Protein AF-0000000073394565 (afdb_homodimer)

InterPro domains:
  IPR032710 NTF2-like domain superfamily [SSF54427] (8-122)
  IPR037401 SnoaL-like domain [PF12680] (10-109)

Organism: Mycobacterium tuberculosis (strain ATCC 25177 / H37Ra) (NCBI:txid419947)

Radius of gyration: 20.06 Å; Cα contacts (8 Å, |Δi|>4): 507; chains: 2; bounding box: 52×45×42 Å

Sequence (282 aa):
MQMSASNAFVEGFADFWKAPSPDRLTDHLHPDVVLVRPLSPPRHGLGAAQREFTRILGLLPDLHGEVDRWSQAGDVVFIEFRLIARLGSEVVEWPVVDRFLLRGDKAVERVSYFDSLPLLIKVVKHPSAWRGWLTTMRSRAMQMSASNAFVEGFADFWKAPSPDRLTDHLHPDVVLVRPLSPPRHGLGAAQREFTRILGLLPDLHGEVDRWSQAGDVVFIEFRLIARLGSEVVEWPVVDRFLLRGDKAVERVSYFDSLPLLIKVVKHPSAWRGWLTTMRSRA

Foldseek 3Di:
DCCPPVQPQVVLVQVCQQQPALVSLPVAADQQAWEAEPPDPIDGGSVRSSLVVVLVCLLFVNKGKHWDDKDDDVQKIKTKIKIWTDQVPDIDIWIKIWIFGDDPRHGNYIYMDTDCVVVVVSCVVRCVSVVSNVVSVVVVD/DCCPPPQPQVVLVQVCQQQPALVSLPVAADQQAWEAEPPDPIDGGSVRSSLVVVLVCLLFVNKGKHWDDKDDDVQKIKTKIKIWGDQVPDIDIWIKIWIFGDDPRHGRYIYMDTDCVVVVVSCVVRCVSVVSNVVSVVVVD

Solvent-accessible surface area (backbone atoms only — not comparable to full-atom values): 14992 Å² total; per-residue (Å²): 121,88,72,51,89,61,55,66,52,57,56,51,49,44,55,40,26,65,68,59,52,49,79,60,46,63,75,45,40,29,68,72,16,37,40,38,41,75,100,49,76,73,38,66,24,45,68,47,49,29,54,50,45,46,53,50,36,64,60,29,75,69,42,28,40,48,73,74,50,65,28,56,43,90,53,36,36,42,39,35,28,35,41,37,30,59,57,90,94,39,78,48,74,50,64,37,36,39,41,33,36,44,58,87,78,20,24,45,29,38,40,45,31,32,56,51,47,68,57,52,55,53,48,69,72,36,56,76,54,44,53,47,46,50,57,56,58,50,72,78,105,122,84,76,43,89,65,54,66,54,58,57,50,49,47,57,42,26,65,67,59,51,50,79,60,47,65,75,45,40,30,68,72,16,36,40,39,41,73,100,49,76,74,38,66,23,46,68,48,48,30,53,50,45,46,53,50,36,63,61,28,75,68,42,29,40,48,72,73,49,63,28,54,43,89,52,34,36,43,40,35,30,35,40,37,31,59,56,89,93,39,78,46,72,50,65,37,36,40,40,32,37,43,58,87,77,21,24,44,29,38,41,46,30,31,55,51,45,68,57,52,55,54,48,68,72,35,55,76,54,45,54,47,45,50,56,57,59,51,72,78,106

pLDDT: mean 87.77, std 18.0, range [26.56, 98.81]

Structure (mmCIF, N/CA/C/O backbone):
data_AF-0000000073394565-model_v1
#
loop_
_entity.id
_entity.type
_entity.pdbx_description
1 polymer 'SnoaL-like domain-containing protein'
#
loop_
_atom_site.group_PDB
_atom_site.id
_atom_site.type_symbol
_atom_site.label_atom_id
_atom_site.label_alt_id
_atom_site.label_comp_id
_atom_site.label_asym_id
_atom_site.label_entity_id
_atom_site.label_seq_id
_atom_site.pdbx_PDB_ins_code
_atom_site.Cartn_x
_atom_site.Cartn_y
_atom_site.Cartn_z
_atom_site.occupancy
_atom_site.B_iso_or_equiv
_atom_site.auth_seq_id
_atom_site.auth_comp_id
_atom_site.auth_asym_id
_atom_site.auth_atom_id
_atom_site.pdbx_PDB_model_num
ATOM 1 N N . MET A 1 1 ? -26.906 -9.945 10.594 1 27.56 1 MET A N 1
ATOM 2 C CA . MET A 1 1 ? -25.781 -9.016 10.664 1 27.56 1 MET A CA 1
ATOM 3 C C . MET A 1 1 ? -25.031 -8.969 9.352 1 27.56 1 MET A C 1
ATOM 5 O O . MET A 1 1 ? -24.75 -10.008 8.75 1 27.56 1 MET A O 1
ATOM 9 N N . GLN A 1 2 ? -25.281 -8.25 8.242 1 32.47 2 GLN A N 1
ATOM 10 C CA . GLN A 1 2 ? -25.031 -8.555 6.84 1 32.47 2 GLN A CA 1
ATOM 11 C C . GLN A 1 2 ? -23.641 -9.156 6.652 1 32.47 2 GLN A C 1
ATOM 13 O O . GLN A 1 2 ? -22.625 -8.453 6.781 1 32.47 2 GLN A O 1
ATOM 18 N N . MET A 1 3 ? -23.219 -10.117 7.418 1 38.59 3 MET A N 1
ATOM 19 C CA . MET A 1 3 ? -22.266 -11.172 7.086 1 38.59 3 MET A CA 1
ATOM 20 C C . MET A 1 3 ? -22.141 -11.344 5.574 1 38.59 3 MET A C 1
ATOM 22 O O . MET A 1 3 ? -21.781 -12.414 5.094 1 38.59 3 MET A O 1
ATOM 26 N N . SER A 1 4 ? -23.062 -10.648 4.906 1 43.03 4 SER A N 1
ATOM 27 C CA . SER A 1 4 ? -23.875 -10.94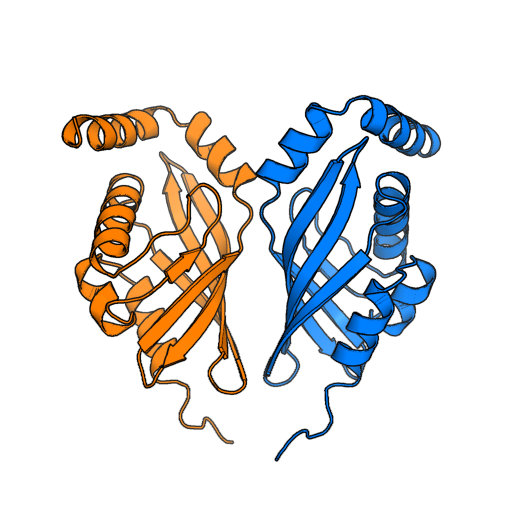5 3.725 1 43.03 4 SER A CA 1
ATOM 28 C C . SER A 1 4 ? -23.109 -11.836 2.75 1 43.03 4 SER A C 1
ATOM 30 O O . SER A 1 4 ? -21.922 -12.094 2.936 1 43.03 4 SER A O 1
ATOM 32 N N . ALA A 1 5 ? -23.344 -11.945 1.457 1 43.28 5 ALA A N 1
ATOM 33 C CA . ALA A 1 5 ? -22.609 -12.57 0.361 1 43.28 5 ALA A CA 1
ATOM 34 C C . ALA A 1 5 ? -21.109 -12.398 0.542 1 43.28 5 ALA A C 1
ATOM 36 O O . ALA A 1 5 ? -20.562 -11.305 0.359 1 43.28 5 ALA A O 1
ATOM 37 N N . SER A 1 6 ? -20.359 -12.453 1.733 1 51 6 SER A N 1
ATOM 38 C CA . SER A 1 6 ? -18.922 -12.617 1.961 1 51 6 SER A CA 1
ATOM 39 C C . SER A 1 6 ? -18.188 -12.914 0.659 1 51 6 SER A C 1
ATOM 41 O O . SER A 1 6 ? -18.625 -13.766 -0.124 1 51 6 SER A O 1
ATOM 43 N N . ASN A 1 7 ? -17.641 -11.867 0.147 1 75.19 7 ASN A N 1
ATOM 44 C CA . ASN A 1 7 ? -17.281 -11.828 -1.268 1 75.19 7 ASN A CA 1
ATOM 45 C C . ASN A 1 7 ? -16.422 -13.023 -1.66 1 75.19 7 ASN A C 1
ATOM 47 O O . ASN A 1 7 ? -15.375 -13.266 -1.051 1 75.19 7 ASN A O 1
ATOM 51 N N . ALA A 1 8 ? -17.125 -14.188 -1.993 1 91.25 8 ALA A N 1
ATOM 52 C CA . ALA A 1 8 ? -16.516 -15.375 -2.588 1 91.25 8 ALA A CA 1
ATOM 53 C C . ALA A 1 8 ? -15.109 -15.07 -3.113 1 91.25 8 ALA A C 1
ATOM 55 O O . ALA A 1 8 ? -14.211 -15.906 -3.023 1 91.25 8 ALA A O 1
ATOM 56 N N . PHE A 1 9 ? -14.898 -13.852 -3.5 1 95.88 9 PHE A N 1
ATOM 57 C CA . PHE A 1 9 ? -13.594 -13.484 -4.027 1 95.88 9 PHE A CA 1
ATOM 58 C C . PHE A 1 9 ? -12.555 -13.422 -2.912 1 95.88 9 PHE A C 1
ATOM 60 O O . PHE A 1 9 ? -11.469 -13.977 -3.035 1 95.88 9 PHE A O 1
ATOM 67 N N . VAL A 1 10 ? -12.891 -12.781 -1.81 1 96.38 10 VAL A N 1
ATOM 68 C CA . VAL A 1 10 ? -11.945 -12.602 -0.71 1 96.38 10 VAL A CA 1
ATOM 69 C C . VAL A 1 10 ? -11.656 -13.953 -0.056 1 96.38 10 VAL A C 1
ATOM 71 O O . VAL A 1 10 ? -10.523 -14.234 0.328 1 96.38 10 VAL A O 1
ATOM 74 N N . GLU A 1 11 ? -12.688 -14.727 0.072 1 95.56 11 GLU A N 1
ATOM 75 C CA . GLU A 1 11 ? -12.484 -16.062 0.61 1 95.56 11 GLU A CA 1
ATOM 76 C C . GLU A 1 11 ? -11.555 -16.891 -0.28 1 95.56 11 GLU A C 1
ATOM 78 O O . GLU A 1 11 ? -10.68 -17.609 0.216 1 95.56 11 GLU A O 1
ATOM 83 N N . GLY A 1 12 ? -11.766 -16.828 -1.569 1 96.69 12 GLY A N 1
ATOM 84 C CA . GLY A 1 12 ? -10.875 -17.484 -2.508 1 96.69 12 GLY A CA 1
ATOM 85 C C . GLY A 1 12 ? -9.453 -16.953 -2.439 1 96.69 12 GLY A C 1
ATOM 86 O O . GLY A 1 12 ? -8.492 -17.734 -2.502 1 96.69 12 GLY A O 1
ATOM 87 N N . PHE A 1 13 ? -9.344 -15.68 -2.316 1 97.94 13 PHE A N 1
ATOM 88 C CA . PHE A 1 13 ? -8.047 -15.023 -2.164 1 97.94 13 PHE A CA 1
ATOM 89 C C . PHE A 1 13 ? -7.332 -15.531 -0.915 1 97.94 13 PHE A C 1
ATOM 91 O O . PHE A 1 13 ? -6.148 -15.875 -0.967 1 97.94 13 PHE A O 1
ATOM 98 N N . ALA A 1 14 ? -8.039 -15.516 0.188 1 97.88 14 ALA A N 1
ATOM 99 C CA . ALA A 1 14 ? -7.465 -16 1.442 1 97.88 14 ALA A CA 1
ATOM 100 C C . ALA A 1 14 ? -7 -17.453 1.314 1 97.88 14 ALA A C 1
ATOM 102 O O . ALA A 1 14 ? -5.918 -17.797 1.784 1 97.88 14 ALA A O 1
ATOM 103 N N . ASP A 1 15 ? -7.816 -18.234 0.71 1 97.75 15 ASP A N 1
ATOM 104 C CA . ASP A 1 15 ? -7.469 -19.625 0.506 1 97.75 15 ASP A CA 1
ATOM 105 C C . ASP A 1 15 ? -6.238 -19.766 -0.386 1 97.75 15 ASP A C 1
ATOM 107 O O . ASP A 1 15 ? -5.348 -20.578 -0.106 1 97.75 15 ASP A O 1
ATOM 111 N N . PHE A 1 16 ? -6.168 -19.016 -1.443 1 98.19 16 PHE A N 1
ATOM 112 C CA . PHE A 1 16 ? -5.031 -19.016 -2.354 1 98.19 16 PHE A CA 1
ATOM 113 C C . PHE A 1 16 ? -3.732 -18.75 -1.596 1 98.19 16 PHE A C 1
ATOM 115 O O . PHE A 1 16 ? -2.729 -19.438 -1.824 1 98.19 16 PHE A O 1
ATOM 122 N N . TRP A 1 17 ? -3.756 -17.812 -0.673 1 98.44 17 TRP A N 1
ATOM 123 C CA . TRP A 1 17 ? -2.521 -17.359 -0.044 1 98.44 17 TRP A CA 1
ATOM 124 C C . TRP A 1 17 ? -2.094 -18.312 1.067 1 98.44 17 TRP A C 1
ATOM 126 O O . TRP A 1 17 ? -0.997 -18.188 1.616 1 98.44 17 TRP A O 1
ATOM 136 N N . LYS A 1 18 ? -2.879 -19.312 1.455 1 98 18 LYS A N 1
ATOM 137 C CA . LYS A 1 18 ? -2.461 -20.344 2.4 1 98 18 LYS A CA 1
ATOM 138 C C . LYS A 1 18 ? -1.372 -21.219 1.8 1 98 18 LYS A C 1
ATOM 140 O O . LYS A 1 18 ? -0.451 -21.641 2.502 1 98 18 LYS A O 1
ATOM 145 N N . ALA A 1 19 ? -1.493 -21.547 0.585 1 96.69 19 ALA A N 1
ATOM 146 C CA . ALA A 1 19 ? -0.532 -22.312 -0.2 1 96.69 19 ALA A CA 1
ATOM 147 C C . ALA A 1 19 ? -0.552 -21.891 -1.665 1 96.69 19 ALA A C 1
ATOM 149 O O . ALA A 1 19 ? -1.041 -22.625 -2.525 1 96.69 19 ALA A O 1
ATOM 150 N N . PRO A 1 20 ? 0.103 -20.766 -1.965 1 97.88 20 PRO A N 1
ATOM 151 C CA . PRO A 1 20 ? -0.05 -20.188 -3.297 1 97.88 20 PRO A CA 1
ATOM 152 C C . PRO A 1 20 ? 0.655 -20.984 -4.383 1 97.88 20 PRO A C 1
ATOM 154 O O . PRO A 1 20 ? 1.726 -21.547 -4.145 1 97.88 20 PRO A O 1
ATOM 157 N N . SER A 1 21 ? 0.103 -21.031 -5.547 1 96.94 21 SER A N 1
ATOM 158 C CA . SER A 1 21 ? 0.653 -21.688 -6.73 1 96.94 21 SER A CA 1
ATOM 159 C C . SER A 1 21 ? 0.253 -20.953 -8.008 1 96.94 21 SER A C 1
ATOM 161 O O . SER A 1 21 ? -0.871 -20.453 -8.117 1 96.94 21 SER A O 1
ATOM 163 N N . PRO A 1 22 ? 1.174 -20.875 -8.961 1 97 22 PRO A N 1
ATOM 164 C CA . PRO A 1 22 ? 0.873 -20.156 -10.195 1 97 22 PRO A CA 1
ATOM 165 C C . PRO A 1 22 ? -0.38 -20.672 -10.898 1 97 22 PRO A C 1
ATOM 167 O O . PRO A 1 22 ? -1.15 -19.891 -11.453 1 97 22 PRO A O 1
ATOM 170 N N . ASP A 1 23 ? -0.654 -21.938 -10.836 1 96.44 23 ASP A N 1
ATOM 171 C CA . ASP A 1 23 ? -1.78 -22.547 -11.539 1 96.44 23 ASP A CA 1
ATOM 172 C C . ASP A 1 23 ? -3.109 -22.078 -10.938 1 96.44 23 ASP A C 1
ATOM 174 O O . ASP A 1 23 ? -4.113 -21.984 -11.648 1 96.44 23 ASP A O 1
ATOM 178 N N . ARG A 1 24 ? -3.105 -21.781 -9.695 1 97.69 24 ARG A N 1
ATOM 179 C CA . ARG A 1 24 ? -4.34 -21.438 -9.008 1 97.69 24 ARG A CA 1
ATOM 180 C C . ARG A 1 24 ? -4.691 -19.969 -9.234 1 97.69 24 ARG A C 1
ATOM 182 O O . ARG A 1 24 ? -5.781 -19.516 -8.867 1 97.69 24 ARG A O 1
ATOM 189 N N . LEU A 1 25 ? -3.816 -19.188 -9.859 1 97.88 25 LEU A N 1
ATOM 190 C CA . LEU A 1 25 ? -4.105 -17.781 -10.164 1 97.88 25 LEU A CA 1
ATOM 191 C C . LEU A 1 25 ? -5.309 -17.672 -11.094 1 97.88 25 LEU A C 1
ATOM 193 O O . LEU A 1 25 ? -6.066 -16.703 -11.016 1 97.88 25 LEU A O 1
ATOM 197 N N . THR A 1 26 ? -5.539 -18.656 -11.93 1 96.62 26 THR A N 1
ATOM 198 C CA . THR A 1 26 ? -6.609 -18.656 -12.914 1 96.62 26 THR A CA 1
ATOM 199 C C . THR A 1 26 ? -7.977 -18.625 -12.234 1 96.62 26 THR A C 1
ATOM 201 O O . THR A 1 26 ? -8.969 -18.234 -12.844 1 96.62 26 THR A O 1
ATOM 204 N N . ASP A 1 27 ? -8.055 -19.078 -10.992 1 96.38 27 ASP A N 1
ATOM 205 C CA . ASP A 1 27 ? -9.312 -19.094 -10.25 1 96.38 27 ASP A CA 1
ATOM 206 C C . ASP A 1 27 ? -9.766 -17.672 -9.898 1 96.38 27 ASP A C 1
ATOM 208 O O . ASP A 1 27 ? -10.945 -17.453 -9.641 1 96.38 27 ASP A O 1
ATOM 212 N N . HIS A 1 28 ? -8.844 -16.703 -9.953 1 97.25 28 HIS A N 1
ATOM 213 C CA . HIS A 1 28 ? -9.164 -15.398 -9.383 1 97.25 28 HIS A CA 1
ATOM 214 C C . HIS A 1 28 ? -8.914 -14.273 -10.383 1 97.25 28 HIS A C 1
ATOM 216 O O . HIS A 1 28 ? -9.43 -13.172 -10.227 1 97.25 28 HIS A O 1
ATOM 222 N N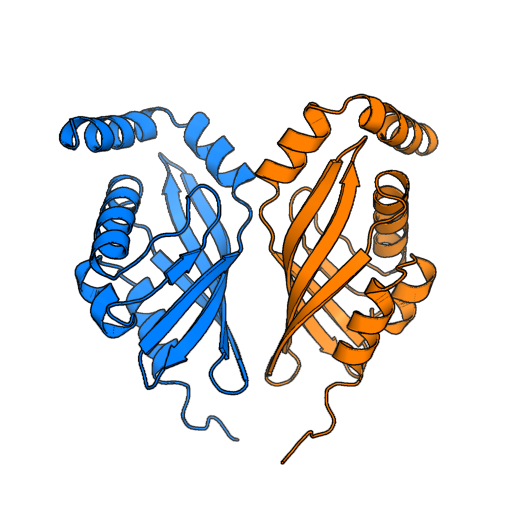 . LEU A 1 29 ? -8.117 -14.578 -11.414 1 98.38 29 LEU A N 1
ATOM 223 C CA . LEU A 1 29 ? -7.715 -13.531 -12.344 1 98.38 29 LEU A CA 1
ATOM 224 C C . LEU A 1 29 ? -8.344 -13.75 -13.719 1 98.38 29 LEU A C 1
ATOM 226 O O . LEU A 1 29 ? -8.414 -14.883 -14.195 1 98.38 29 LEU A O 1
ATOM 230 N N . HIS A 1 30 ? -8.82 -12.695 -14.281 1 98.19 30 HIS A N 1
ATOM 231 C CA . HIS A 1 30 ? -9.273 -12.703 -15.664 1 98.19 30 HIS A CA 1
ATOM 232 C C . HIS A 1 30 ? -8.117 -12.938 -16.625 1 98.19 30 HIS A C 1
ATOM 234 O O . HIS A 1 30 ? -6.992 -12.5 -16.359 1 98.19 30 HIS A O 1
ATOM 240 N N . PRO A 1 31 ? -8.32 -13.586 -17.766 1 97.56 31 PRO A N 1
ATOM 241 C CA . PRO A 1 31 ? -7.242 -13.844 -18.719 1 97.56 31 PRO A CA 1
ATOM 242 C C . PRO A 1 31 ? -6.535 -12.57 -19.172 1 97.56 31 PRO A C 1
ATOM 244 O O . PRO A 1 31 ? -5.352 -12.602 -19.516 1 97.56 31 PRO A O 1
ATOM 247 N N . ASP A 1 32 ? -7.27 -11.453 -19.109 1 97.19 32 ASP A N 1
ATOM 248 C CA . ASP A 1 32 ? -6.711 -10.188 -19.578 1 97.19 32 ASP A CA 1
ATOM 249 C C . ASP A 1 32 ? -6.324 -9.297 -18.391 1 97.19 32 ASP A C 1
ATOM 251 O O . ASP A 1 32 ? -6.359 -8.07 -18.5 1 97.19 32 ASP A O 1
ATOM 255 N N . VAL A 1 33 ? -6.031 -9.883 -17.359 1 98.62 33 VAL A N 1
ATOM 256 C CA . VAL A 1 33 ? -5.766 -9.148 -16.125 1 98.62 33 VAL A CA 1
ATOM 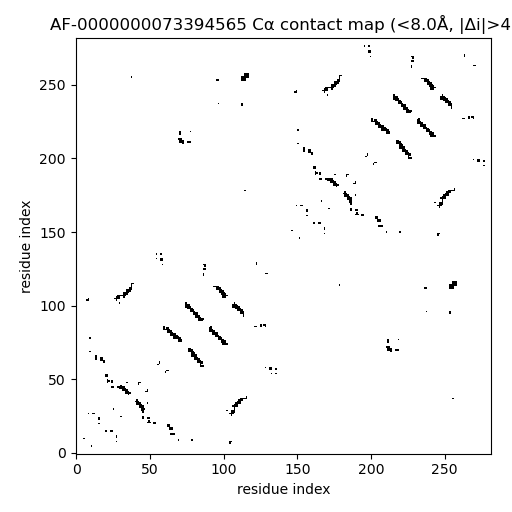257 C C . VAL A 1 33 ? -4.57 -8.219 -16.328 1 98.62 33 VAL A C 1
ATOM 259 O O . VAL A 1 33 ? -3.629 -8.555 -17.047 1 98.62 33 VAL A O 1
ATOM 262 N N . VAL A 1 34 ? -4.617 -7.074 -15.758 1 98.69 34 VAL A N 1
ATOM 263 C CA . VAL A 1 34 ? -3.492 -6.152 -15.633 1 98.69 34 VAL A CA 1
ATOM 264 C C . VAL A 1 34 ? -3.008 -6.125 -14.188 1 98.69 34 VAL A C 1
ATOM 266 O O . VAL A 1 34 ? -3.801 -5.918 -13.266 1 98.69 34 VAL A O 1
ATOM 269 N N . LEU A 1 35 ? -1.731 -6.352 -13.953 1 98.25 35 LEU A N 1
ATOM 270 C CA . LEU A 1 35 ? -1.138 -6.379 -12.625 1 98.25 35 LEU A CA 1
ATOM 271 C C . LEU A 1 35 ? -0.094 -5.277 -12.469 1 98.25 35 LEU A C 1
ATOM 273 O O . LEU A 1 35 ? 0.817 -5.16 -13.297 1 98.25 35 LEU A O 1
ATOM 277 N N . VAL A 1 36 ? -0.279 -4.465 -11.469 1 97.75 36 VAL A N 1
ATOM 278 C CA . VAL A 1 36 ? 0.656 -3.396 -11.125 1 97.75 36 VAL A CA 1
ATOM 279 C C . VAL A 1 36 ? 1.191 -3.615 -9.711 1 97.75 36 VAL A C 1
ATOM 281 O O . VAL A 1 36 ? 0.422 -3.867 -8.781 1 97.75 36 VAL A O 1
ATOM 284 N N . ARG A 1 37 ? 2.484 -3.596 -9.531 1 94.88 37 ARG A N 1
ATOM 285 C CA . ARG A 1 37 ? 3.096 -3.764 -8.219 1 94.88 37 ARG A CA 1
ATOM 286 C C . ARG A 1 37 ? 4.453 -3.07 -8.148 1 94.88 37 ARG A C 1
ATOM 288 O O . ARG A 1 37 ? 5.051 -2.766 -9.188 1 94.88 37 ARG A O 1
ATOM 295 N N . PRO A 1 38 ? 4.969 -2.822 -6.977 1 90.06 38 PRO A N 1
ATOM 296 C CA . PRO A 1 38 ? 6.32 -2.27 -6.863 1 90.06 38 PRO A CA 1
ATOM 297 C C . PRO A 1 38 ? 7.383 -3.189 -7.457 1 90.06 38 PRO A C 1
ATOM 299 O O . PRO A 1 38 ? 7.195 -4.41 -7.504 1 90.06 38 PRO A O 1
ATOM 302 N N . LEU A 1 39 ? 8.5 -2.668 -7.926 1 83.44 39 LEU A N 1
ATOM 303 C CA . LEU A 1 39 ? 9.734 -3.328 -8.336 1 83.44 39 LEU A CA 1
ATOM 304 C C . LEU A 1 39 ? 9.562 -4.027 -9.68 1 83.44 39 LEU A C 1
ATOM 306 O O . LEU A 1 39 ? 10.445 -4.77 -10.117 1 83.44 39 LEU A O 1
ATOM 310 N N . SER A 1 40 ? 8.375 -3.891 -10.273 1 88.38 40 SER A N 1
ATOM 311 C CA . SER A 1 40 ? 8.156 -4.555 -11.555 1 88.38 40 SER A CA 1
ATOM 312 C C . SER A 1 40 ? 7.301 -3.697 -12.484 1 88.38 40 SER A C 1
ATOM 314 O O . SER A 1 40 ? 6.398 -2.992 -12.031 1 88.38 40 SER A O 1
ATOM 316 N N . PRO A 1 41 ? 7.574 -3.74 -13.812 1 91.19 41 PRO A N 1
ATOM 317 C CA . PRO A 1 41 ? 6.633 -3.121 -14.742 1 91.19 41 PRO A CA 1
ATOM 318 C C . PRO A 1 41 ? 5.258 -3.787 -14.727 1 91.19 41 PRO A C 1
ATOM 320 O O . PRO A 1 41 ? 5.133 -4.938 -14.305 1 91.19 41 PRO A O 1
ATOM 323 N N . PRO A 1 42 ? 4.309 -3.018 -15.211 1 96.38 42 PRO A N 1
ATOM 324 C CA . PRO A 1 42 ? 2.994 -3.658 -15.305 1 96.38 42 PRO A CA 1
ATOM 325 C C . PRO A 1 42 ? 3.018 -4.934 -16.141 1 96.38 42 PRO A C 1
ATOM 327 O O . PRO A 1 42 ? 3.721 -4.996 -17.156 1 96.38 42 PRO A O 1
ATOM 330 N N . ARG A 1 43 ? 2.297 -5.926 -15.633 1 96.38 43 ARG A N 1
ATOM 331 C CA . ARG A 1 43 ? 2.16 -7.191 -16.344 1 96.38 43 ARG A CA 1
ATOM 332 C C . ARG A 1 43 ? 0.758 -7.344 -16.922 1 96.38 43 ARG A C 1
ATOM 334 O O . ARG A 1 43 ? -0.229 -6.977 -16.281 1 96.38 43 ARG A O 1
ATOM 341 N N . HIS A 1 44 ? 0.79 -7.918 -18.109 1 98 44 HIS A N 1
ATOM 342 C CA . HIS A 1 44 ? -0.485 -8.117 -18.797 1 98 44 HIS A CA 1
ATOM 343 C C . HIS A 1 44 ? -0.74 -9.594 -19.062 1 98 44 HIS A C 1
ATOM 345 O O . HIS A 1 44 ? 0.109 -10.281 -19.641 1 98 44 HIS A O 1
ATOM 351 N N . GLY A 1 45 ? -1.898 -10 -18.562 1 98.19 45 GLY A N 1
ATOM 352 C CA . GLY A 1 45 ? -2.342 -11.344 -18.906 1 98.19 45 GLY A CA 1
ATOM 353 C C . GLY A 1 45 ? -1.966 -12.383 -17.875 1 98.19 45 GL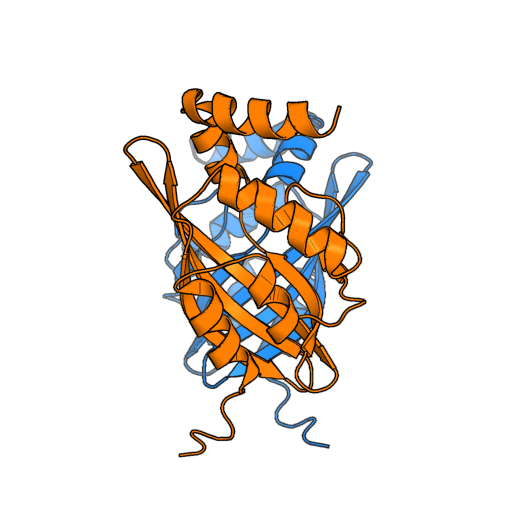Y A C 1
ATOM 354 O O . GLY A 1 45 ? -0.991 -12.211 -17.141 1 98.19 45 GLY A O 1
ATOM 355 N N . LEU A 1 46 ? -2.779 -13.453 -17.938 1 97.5 46 LEU A N 1
ATOM 356 C CA . LEU A 1 46 ? -2.621 -14.539 -16.969 1 97.5 46 LEU A CA 1
ATOM 357 C C . LEU A 1 46 ? -1.271 -15.234 -17.156 1 97.5 46 LEU A C 1
ATOM 359 O O . LEU A 1 46 ? -0.63 -15.609 -16.172 1 97.5 46 LEU A O 1
ATOM 363 N N . GLY A 1 47 ? -0.847 -15.43 -18.328 1 97.5 47 GLY A N 1
ATOM 364 C CA . GLY A 1 47 ? 0.439 -16.062 -18.578 1 97.5 47 GLY A CA 1
ATOM 365 C C . GLY A 1 47 ? 1.604 -15.312 -17.969 1 97.5 47 GLY A C 1
ATOM 366 O O . GLY A 1 47 ? 2.475 -15.914 -17.328 1 97.5 47 GLY A O 1
ATOM 367 N N . ALA A 1 48 ? 1.618 -14.047 -18.141 1 96.81 48 ALA A N 1
ATOM 368 C CA . ALA A 1 48 ? 2.66 -13.211 -17.531 1 96.81 48 ALA A CA 1
ATOM 369 C C . ALA A 1 48 ? 2.613 -13.289 -16.016 1 96.81 48 ALA A C 1
ATOM 371 O O . ALA A 1 48 ? 3.656 -13.352 -15.352 1 96.81 48 ALA A O 1
ATOM 372 N N . ALA A 1 49 ? 1.44 -13.242 -15.469 1 96.94 49 ALA A N 1
ATOM 373 C CA . ALA A 1 49 ? 1.259 -13.367 -14.023 1 96.94 49 ALA A CA 1
ATOM 374 C C . ALA A 1 49 ? 1.843 -14.672 -13.5 1 96.94 49 ALA A C 1
ATOM 376 O O . ALA A 1 49 ? 2.576 -14.688 -12.508 1 96.94 49 ALA A O 1
ATOM 377 N N . GLN A 1 50 ? 1.53 -15.695 -14.211 1 97.5 50 GLN A N 1
ATOM 378 C CA . GLN A 1 50 ? 1.98 -17.016 -13.789 1 97.5 50 GLN A CA 1
ATOM 379 C C . GLN A 1 50 ? 3.5 -17.125 -13.859 1 97.5 50 GLN A C 1
ATOM 381 O O . GLN A 1 50 ? 4.129 -17.703 -12.961 1 97.5 50 GLN A O 1
ATOM 386 N N . ARG A 1 51 ? 4.094 -16.625 -14.859 1 96.12 51 ARG A N 1
ATOM 387 C CA . ARG A 1 51 ? 5.547 -16.656 -15.008 1 96.12 51 ARG A CA 1
ATOM 388 C C . ARG A 1 51 ? 6.227 -15.867 -13.898 1 96.12 51 ARG A C 1
ATOM 390 O O . ARG A 1 51 ? 7.199 -16.328 -13.297 1 96.12 51 ARG A O 1
ATOM 397 N N . GLU A 1 52 ? 5.691 -14.75 -13.68 1 93.06 52 GLU A N 1
ATOM 398 C CA . GLU A 1 52 ? 6.27 -13.914 -12.625 1 93.06 52 GLU A CA 1
ATOM 399 C C . GLU A 1 52 ? 6.121 -14.57 -11.258 1 93.06 52 GLU A C 1
ATOM 401 O O . GLU A 1 52 ? 7.062 -14.57 -10.461 1 93.06 52 GLU A O 1
ATOM 406 N N . PHE A 1 53 ? 4.992 -15.031 -10.969 1 95 53 PHE A N 1
ATOM 407 C CA . PHE A 1 53 ? 4.742 -15.68 -9.688 1 95 53 PHE A CA 1
ATOM 408 C C . PHE A 1 53 ? 5.629 -16.906 -9.516 1 95 53 PHE A C 1
ATOM 410 O O . PHE A 1 53 ? 6.117 -17.188 -8.422 1 95 53 PHE A O 1
ATOM 417 N N . THR A 1 54 ? 5.836 -17.625 -10.594 1 95.62 54 THR A N 1
ATOM 418 C CA . THR A 1 54 ? 6.75 -18.766 -10.57 1 95.62 54 THR A CA 1
ATOM 419 C C . THR A 1 54 ? 8.148 -18.328 -10.148 1 95.62 54 THR A C 1
ATOM 421 O O . THR A 1 54 ? 8.781 -18.969 -9.312 1 95.62 54 THR A O 1
ATOM 424 N N . ARG A 1 55 ? 8.57 -17.219 -10.68 1 91.81 55 ARG A N 1
ATOM 425 C CA . ARG A 1 55 ? 9.875 -16.688 -10.32 1 91.81 55 ARG A CA 1
ATOM 426 C C . ARG A 1 55 ? 9.93 -16.312 -8.844 1 91.81 55 ARG A C 1
ATOM 428 O O . ARG A 1 55 ? 10.906 -16.609 -8.156 1 91.81 55 ARG A O 1
ATOM 435 N N . ILE A 1 56 ? 8.93 -15.664 -8.367 1 91.81 56 ILE A N 1
ATOM 436 C CA . ILE A 1 56 ? 8.859 -15.227 -6.977 1 91.81 56 ILE A CA 1
ATOM 437 C C . ILE A 1 56 ? 8.906 -16.438 -6.055 1 91.81 56 ILE A C 1
ATOM 439 O O . ILE A 1 56 ? 9.664 -16.469 -5.082 1 91.81 56 ILE A O 1
ATOM 443 N N . LEU A 1 57 ? 8.141 -17.438 -6.375 1 93.56 57 LEU A N 1
ATOM 444 C CA . LEU A 1 57 ? 8.094 -18.625 -5.531 1 93.56 57 LEU A CA 1
ATOM 445 C C . LEU A 1 57 ? 9.406 -19.391 -5.598 1 93.56 57 LEU A C 1
ATOM 447 O O . LEU A 1 57 ? 9.758 -20.109 -4.66 1 93.56 57 LEU A O 1
ATOM 451 N N . GLY A 1 58 ? 10.047 -19.297 -6.75 1 90 58 GLY A N 1
ATOM 452 C CA . GLY A 1 58 ? 11.391 -19.844 -6.832 1 90 58 GLY A CA 1
ATOM 453 C C . GLY A 1 58 ? 12.352 -19.234 -5.828 1 90 58 GLY A C 1
ATOM 454 O O . GLY A 1 58 ? 13.219 -19.922 -5.285 1 90 58 GLY A O 1
ATOM 455 N N . LEU A 1 59 ? 12.141 -17.969 -5.562 1 84.69 59 LEU A N 1
ATOM 456 C CA . LEU A 1 59 ? 12.977 -17.234 -4.617 1 84.69 59 LEU A CA 1
ATOM 457 C C . LEU A 1 59 ? 12.484 -17.438 -3.186 1 84.69 59 LEU A C 1
ATOM 459 O O . LEU A 1 59 ? 13.273 -17.438 -2.244 1 84.69 59 LEU A O 1
ATOM 463 N N . LEU A 1 60 ? 11.195 -17.516 -3.062 1 92.25 60 LEU A N 1
ATOM 464 C CA . LEU A 1 60 ? 10.547 -17.672 -1.768 1 92.25 60 LEU A CA 1
ATOM 465 C C . LEU A 1 60 ? 9.594 -18.875 -1.778 1 92.25 60 LEU A C 1
ATOM 467 O O . LEU A 1 60 ? 8.375 -18.688 -1.788 1 92.25 60 LEU A O 1
ATOM 471 N N . PRO A 1 61 ? 10.094 -20 -1.597 1 92.56 61 PRO A N 1
ATOM 472 C CA . PRO A 1 61 ? 9.289 -21.203 -1.818 1 92.56 61 PRO A CA 1
ATOM 473 C C . PRO A 1 61 ? 8.203 -21.391 -0.755 1 92.56 61 PRO A C 1
ATOM 475 O O . PRO A 1 61 ? 7.223 -22.094 -0.987 1 92.56 61 PRO A O 1
ATOM 478 N N . ASP A 1 62 ? 8.359 -20.828 0.435 1 95.75 62 ASP A N 1
ATOM 479 C CA . ASP A 1 62 ? 7.371 -21.016 1.491 1 95.75 62 ASP A CA 1
ATOM 480 C C . ASP A 1 62 ? 6.504 -19.781 1.67 1 95.75 62 ASP A C 1
ATOM 482 O O . ASP A 1 62 ? 5.871 -19.594 2.713 1 95.75 62 ASP A O 1
ATOM 486 N N . LEU A 1 63 ? 6.559 -18.906 0.716 1 97.06 63 LEU A N 1
ATOM 487 C CA . LEU A 1 63 ? 5.766 -17.688 0.763 1 97.06 63 LEU A CA 1
ATOM 488 C C . LEU A 1 63 ? 4.289 -18 0.963 1 97.06 63 LEU A C 1
ATOM 490 O O . LEU A 1 63 ? 3.734 -18.859 0.275 1 97.06 63 LEU A O 1
ATOM 494 N N . HIS A 1 64 ? 3.682 -17.375 1.909 1 98.62 64 HIS A N 1
ATOM 495 C CA . HIS A 1 64 ? 2.24 -17.422 2.129 1 98.62 64 HIS A CA 1
ATOM 496 C C . HIS A 1 64 ? 1.729 -16.109 2.723 1 98.62 64 HIS A C 1
ATOM 498 O O . HIS A 1 64 ? 2.498 -15.164 2.906 1 98.62 64 HIS A O 1
ATOM 504 N N . GLY A 1 65 ? 0.422 -16.094 2.896 1 98.56 65 GLY A N 1
ATOM 505 C CA . GLY A 1 65 ? -0.147 -14.828 3.357 1 98.56 65 GLY A CA 1
ATOM 506 C C . GLY A 1 65 ? -1.342 -15.016 4.273 1 98.56 65 GLY A C 1
ATOM 507 O O . GLY A 1 65 ? -1.96 -16.078 4.285 1 98.56 65 GLY A O 1
ATOM 508 N N . GLU A 1 66 ? -1.633 -14.008 5.051 1 98.5 66 GLU A N 1
ATOM 509 C CA . GLU A 1 66 ? -2.773 -13.969 5.961 1 98.5 66 GLU A CA 1
ATOM 510 C C . GLU A 1 66 ? -3.564 -12.672 5.793 1 98.5 66 GLU A C 1
ATOM 512 O O . GLU A 1 66 ? -3.016 -11.578 5.949 1 98.5 66 GLU A O 1
ATOM 517 N N . VAL A 1 67 ? -4.844 -12.812 5.5 1 97.94 67 VAL A N 1
ATOM 518 C CA . VAL A 1 67 ? -5.699 -11.648 5.297 1 97.94 67 VAL A CA 1
ATOM 519 C C . VAL A 1 67 ? -6.062 -11.031 6.641 1 97.94 67 VAL A C 1
ATOM 521 O O . VAL A 1 67 ? -6.453 -11.734 7.574 1 97.94 67 VAL A O 1
ATOM 524 N N . ASP A 1 68 ? -5.934 -9.781 6.766 1 97.19 68 ASP A N 1
ATOM 525 C CA . ASP A 1 68 ? -6.266 -9.055 7.988 1 97.19 68 ASP A CA 1
ATOM 526 C C . ASP A 1 68 ? -7.664 -8.453 7.906 1 97.19 68 ASP A C 1
ATOM 528 O O . ASP A 1 68 ? -8.484 -8.641 8.812 1 97.19 68 ASP A O 1
ATOM 532 N N . ARG A 1 69 ? -7.973 -7.738 6.84 1 95.5 69 ARG A N 1
ATOM 533 C CA . ARG A 1 69 ? -9.25 -7.066 6.629 1 95.5 69 ARG A CA 1
ATOM 534 C C . ARG A 1 69 ? -9.445 -6.703 5.16 1 95.5 69 ARG A C 1
ATOM 536 O O . ARG A 1 69 ? -8.5 -6.766 4.371 1 95.5 69 ARG A O 1
ATOM 543 N N . TRP A 1 70 ? -10.633 -6.41 4.801 1 95.88 70 TRP A N 1
ATOM 544 C CA . TRP A 1 70 ? -10.953 -6.043 3.428 1 95.88 70 TRP A CA 1
ATOM 545 C C . TRP A 1 70 ? -12.242 -5.23 3.371 1 95.88 70 TRP A C 1
ATOM 547 O O . TRP A 1 70 ? -12.992 -5.168 4.352 1 95.88 70 TRP A O 1
ATOM 557 N N . SER A 1 71 ? -12.398 -4.535 2.318 1 94.56 71 SER A N 1
ATOM 558 C CA . SER A 1 71 ? -13.633 -3.803 2.023 1 94.56 71 SER A CA 1
ATOM 559 C C . SER A 1 71 ? -13.938 -3.816 0.529 1 94.56 71 SER A C 1
ATOM 561 O O . SER A 1 71 ? -13.039 -4.016 -0.292 1 94.56 71 SER A O 1
ATOM 563 N N . GLN A 1 72 ? -15.195 -3.637 0.261 1 91.81 72 GLN A N 1
ATOM 564 C CA . GLN A 1 72 ? -15.617 -3.623 -1.135 1 91.81 72 GLN A CA 1
ATOM 565 C C . GLN A 1 72 ? -16.625 -2.5 -1.396 1 91.81 72 GLN A C 1
ATOM 567 O O . GLN A 1 72 ? -17.484 -2.234 -0.566 1 91.81 72 GLN A O 1
ATOM 572 N N . ALA A 1 73 ? -16.438 -1.827 -2.463 1 88.31 73 ALA A N 1
ATOM 573 C CA . ALA A 1 73 ? -17.406 -0.893 -3.031 1 88.31 73 ALA A CA 1
ATOM 574 C C . ALA A 1 73 ? -17.609 -1.147 -4.523 1 88.31 73 ALA A C 1
ATOM 576 O O . ALA A 1 73 ? -16.688 -0.917 -5.324 1 88.31 73 ALA A O 1
ATOM 577 N N . GLY A 1 74 ? -18.844 -1.578 -4.789 1 90.94 74 GLY A N 1
ATOM 578 C CA . GLY A 1 74 ? -19.062 -1.979 -6.172 1 90.94 74 GLY A CA 1
ATOM 579 C C . GLY A 1 74 ? -18.109 -3.076 -6.625 1 90.94 74 GLY A C 1
ATOM 580 O O . GLY A 1 74 ? -18 -4.113 -5.973 1 90.94 74 GLY A O 1
ATOM 581 N N . ASP A 1 75 ? -17.406 -2.826 -7.711 1 93.94 75 ASP A N 1
ATOM 582 C CA . ASP A 1 75 ? -16.531 -3.834 -8.297 1 93.94 75 ASP A CA 1
ATOM 583 C C . ASP A 1 75 ? -15.102 -3.682 -7.797 1 93.94 75 ASP A C 1
ATOM 585 O O . ASP A 1 75 ? -14.195 -4.359 -8.281 1 93.94 75 ASP A O 1
ATOM 589 N N . VAL A 1 76 ? -14.906 -2.826 -6.875 1 94.94 76 VAL A N 1
ATOM 590 C CA . VAL A 1 76 ? -13.57 -2.584 -6.344 1 94.94 76 VAL A CA 1
ATOM 591 C C . VAL A 1 76 ? -13.438 -3.244 -4.973 1 94.94 76 VAL A C 1
ATOM 593 O O . VAL A 1 76 ? -14.305 -3.078 -4.109 1 94.94 76 VAL A O 1
ATOM 596 N N . VAL A 1 77 ? -12.422 -4.008 -4.785 1 96.38 77 VAL A N 1
ATOM 597 C CA . VAL A 1 77 ? -12.156 -4.688 -3.518 1 96.38 77 VAL A CA 1
ATOM 598 C C . VAL A 1 77 ? -10.758 -4.324 -3.021 1 96.38 77 VAL A C 1
ATOM 600 O O . VAL A 1 77 ? -9.789 -4.398 -3.775 1 96.38 77 VAL A O 1
ATOM 603 N N . PHE A 1 78 ? -10.656 -3.852 -1.801 1 98 78 PHE A N 1
ATOM 604 C CA . PHE A 1 78 ? -9.383 -3.703 -1.104 1 98 78 PHE A CA 1
ATOM 605 C C . PHE A 1 78 ? -9.164 -4.852 -0.125 1 98 78 PHE A C 1
ATOM 607 O O . PHE A 1 78 ? -10.055 -5.172 0.67 1 98 78 PHE A O 1
ATOM 614 N N . ILE A 1 79 ? -8.008 -5.465 -0.171 1 97.94 79 ILE A N 1
ATOM 615 C CA . ILE A 1 79 ? -7.652 -6.516 0.78 1 97.94 79 ILE A CA 1
ATOM 616 C C . ILE A 1 79 ? -6.328 -6.172 1.459 1 97.94 79 ILE A C 1
ATOM 618 O O . ILE A 1 79 ? -5.309 -5.996 0.79 1 97.94 79 ILE A O 1
ATOM 622 N N . GLU A 1 80 ? -6.363 -5.965 2.695 1 98.69 80 GLU A N 1
ATOM 623 C CA . GLU A 1 80 ? -5.172 -5.812 3.523 1 98.69 80 GLU A CA 1
ATOM 624 C C . GLU A 1 80 ? -4.727 -7.152 4.105 1 98.69 80 GLU A C 1
ATOM 626 O O . GLU A 1 80 ? -5.523 -7.859 4.727 1 98.69 80 GLU A O 1
ATOM 631 N N . PHE A 1 81 ? -3.463 -7.473 3.869 1 98.56 81 PHE A N 1
ATOM 632 C CA . PHE A 1 81 ? -2.955 -8.766 4.312 1 98.56 81 PHE A CA 1
ATOM 633 C C . PHE A 1 81 ? -1.454 -8.703 4.566 1 98.56 81 PHE A C 1
ATOM 635 O O . PHE A 1 81 ? -0.82 -7.676 4.305 1 98.56 81 PHE A O 1
ATOM 642 N N . ARG A 1 82 ? -0.934 -9.773 5.152 1 98.56 82 ARG A N 1
ATOM 643 C CA . ARG A 1 82 ? 0.492 -9.93 5.422 1 98.56 82 ARG A CA 1
ATOM 644 C C . ARG A 1 82 ? 1.083 -11.078 4.621 1 98.56 82 ARG A C 1
ATOM 646 O O . ARG A 1 82 ? 0.502 -12.164 4.566 1 98.56 82 ARG A O 1
ATOM 653 N N . LEU A 1 83 ? 2.178 -10.797 4.008 1 98.38 83 LEU A N 1
ATOM 654 C CA . LEU A 1 83 ? 2.965 -11.844 3.377 1 98.38 83 LEU A CA 1
ATOM 655 C C . LEU A 1 83 ? 4.09 -12.312 4.297 1 98.38 83 LEU A C 1
ATOM 657 O O . LEU A 1 83 ? 4.691 -11.5 5.004 1 98.38 83 LEU A O 1
ATOM 661 N N . ILE A 1 84 ? 4.336 -13.539 4.336 1 98.12 84 ILE A N 1
ATOM 662 C CA . ILE A 1 84 ? 5.305 -14.172 5.223 1 98.12 84 ILE A CA 1
ATOM 663 C C . ILE A 1 84 ? 6.191 -15.125 4.426 1 98.12 84 ILE A C 1
ATOM 665 O O . ILE A 1 84 ? 5.691 -15.906 3.607 1 98.12 84 ILE A O 1
ATOM 669 N N . ALA A 1 85 ? 7.449 -15.055 4.586 1 96.5 85 ALA A N 1
ATOM 670 C CA . ALA A 1 85 ? 8.383 -15.953 3.914 1 96.5 85 ALA A CA 1
ATOM 671 C C . ALA A 1 85 ? 9.68 -16.094 4.715 1 96.5 85 ALA A C 1
ATOM 673 O O . ALA A 1 85 ? 9.992 -15.25 5.555 1 96.5 85 ALA A O 1
ATOM 674 N N . ARG A 1 86 ? 10.32 -17.078 4.465 1 93.12 86 ARG A N 1
ATOM 675 C CA . ARG A 1 86 ? 11.648 -17.281 5.035 1 93.12 86 ARG A CA 1
ATOM 676 C C . ARG A 1 86 ? 12.734 -16.797 4.082 1 93.12 86 ARG A C 1
ATOM 678 O O . ARG A 1 86 ? 12.703 -17.109 2.889 1 93.12 86 ARG A O 1
ATOM 685 N N . LEU A 1 87 ? 13.586 -16 4.582 1 88.19 87 LEU A N 1
ATOM 686 C CA . LEU A 1 87 ? 14.797 -15.578 3.889 1 88.19 87 LEU A CA 1
ATOM 687 C C . LEU A 1 87 ? 16.047 -15.992 4.664 1 88.19 87 LEU A C 1
ATOM 689 O O . LEU A 1 87 ? 16.391 -15.375 5.676 1 88.19 87 LEU A O 1
ATOM 693 N N . GLY A 1 88 ? 16.781 -17.016 4.105 1 83.12 88 GLY A N 1
ATOM 694 C CA . GLY A 1 88 ? 17.828 -17.594 4.93 1 83.12 88 GLY A CA 1
ATOM 695 C C . GLY A 1 88 ? 17.312 -18.172 6.238 1 83.12 88 GLY A C 1
ATOM 696 O O . GLY A 1 88 ? 16.406 -19 6.242 1 83.12 88 GLY A O 1
ATOM 697 N N . SER A 1 89 ? 17.859 -17.656 7.281 1 86.62 89 SER A N 1
ATOM 698 C CA . SER A 1 89 ? 17.469 -18.156 8.586 1 86.62 89 SER A CA 1
ATOM 699 C C . SER A 1 89 ? 16.422 -17.25 9.234 1 86.62 89 SER A C 1
ATOM 701 O O . SER A 1 89 ? 15.938 -17.531 10.336 1 86.62 89 SER A O 1
ATOM 703 N N . GLU A 1 90 ? 16.031 -16.281 8.492 1 91.44 90 GLU A N 1
ATOM 704 C CA . GLU A 1 90 ? 15.109 -15.305 9.062 1 91.44 90 GLU A CA 1
ATOM 705 C C . GLU A 1 90 ? 13.727 -15.422 8.43 1 91.44 90 GLU A C 1
ATOM 707 O O . GLU A 1 90 ? 13.602 -15.719 7.242 1 91.44 90 GLU A O 1
ATOM 712 N N . VAL A 1 91 ? 12.711 -15.25 9.281 1 94.81 91 VAL A N 1
ATOM 713 C CA . VAL A 1 91 ? 11.352 -15.094 8.773 1 94.81 91 VAL A CA 1
ATOM 714 C C . VAL A 1 91 ? 11.031 -13.609 8.602 1 94.81 91 VAL A C 1
ATOM 716 O O . VAL A 1 91 ? 11.188 -12.82 9.539 1 94.81 91 VAL A O 1
ATOM 719 N N . VAL A 1 92 ? 10.602 -13.289 7.426 1 94.5 92 VAL A N 1
ATOM 720 C CA . VAL A 1 92 ? 10.258 -11.898 7.125 1 94.5 92 VAL A CA 1
ATOM 721 C C . VAL A 1 92 ? 8.758 -11.781 6.871 1 94.5 92 VAL A C 1
ATOM 723 O O . VAL A 1 92 ? 8.156 -12.664 6.254 1 94.5 92 VAL A O 1
ATOM 726 N N . GLU A 1 93 ? 8.195 -10.789 7.426 1 97 93 GLU A N 1
ATOM 727 C CA . GLU A 1 93 ? 6.793 -10.43 7.238 1 97 93 GLU A CA 1
ATOM 728 C C . GLU A 1 93 ? 6.645 -8.984 6.781 1 97 93 GLU A C 1
ATOM 730 O O . GLU A 1 93 ? 7.332 -8.094 7.289 1 97 93 GLU A O 1
ATOM 735 N N . TRP A 1 94 ? 5.793 -8.758 5.797 1 96.75 94 TRP A N 1
ATOM 736 C CA . TRP A 1 94 ? 5.559 -7.379 5.375 1 96.75 94 TRP A CA 1
ATOM 737 C C . TRP A 1 94 ? 4.098 -7.168 4.996 1 96.75 94 TRP A C 1
ATOM 739 O O . TRP A 1 94 ? 3.451 -8.07 4.453 1 96.75 94 TRP A O 1
ATOM 749 N N . PRO A 1 95 ? 3.533 -6.082 5.355 1 98.06 95 PRO A N 1
ATOM 750 C CA . PRO A 1 95 ? 2.135 -5.781 5.043 1 98.06 95 PRO A CA 1
ATOM 751 C C . PRO A 1 95 ? 1.935 -5.355 3.59 1 98.06 95 PRO A C 1
ATOM 753 O O . PRO A 1 95 ? 2.816 -4.723 3.002 1 98.06 95 PRO A O 1
ATOM 756 N N . VAL A 1 96 ? 0.769 -5.676 3.018 1 98.56 96 VAL A N 1
ATOM 757 C CA . VAL A 1 96 ? 0.399 -5.383 1.637 1 98.56 96 VAL A CA 1
ATOM 758 C C . VAL A 1 96 ? -1.076 -4.992 1.567 1 98.56 96 VAL A C 1
ATOM 760 O O . VAL A 1 96 ? -1.904 -5.539 2.301 1 98.56 96 VAL A O 1
ATOM 763 N N . VAL A 1 97 ? -1.409 -4.094 0.732 1 98.81 97 VAL A N 1
ATOM 764 C CA . VAL A 1 97 ? -2.787 -3.936 0.279 1 98.81 97 VAL A CA 1
ATOM 765 C C . VAL A 1 97 ? -2.873 -4.207 -1.222 1 98.81 97 VAL A C 1
ATOM 767 O O . VAL A 1 97 ? -2.117 -3.629 -2.006 1 98.81 97 VAL A O 1
ATOM 770 N N . ASP A 1 98 ? -3.74 -5.07 -1.616 1 98.75 98 ASP A N 1
ATOM 771 C CA . ASP A 1 98 ? -4.121 -5.23 -3.016 1 98.75 98 ASP A CA 1
ATOM 772 C C . ASP A 1 98 ? -5.473 -4.574 -3.295 1 98.75 98 ASP A C 1
ATOM 774 O O . ASP A 1 98 ? -6.434 -4.77 -2.547 1 98.75 98 ASP A O 1
ATOM 778 N N . ARG A 1 99 ? -5.496 -3.77 -4.273 1 98.62 99 ARG A N 1
ATOM 779 C CA . ARG A 1 99 ? -6.754 -3.273 -4.824 1 98.62 99 ARG A CA 1
ATOM 780 C C . ARG A 1 99 ? -7.121 -4.012 -6.109 1 98.62 99 ARG A C 1
ATOM 782 O O . ARG A 1 99 ? -6.363 -3.99 -7.082 1 98.62 99 ARG A O 1
ATOM 789 N N . PHE A 1 100 ? -8.344 -4.566 -6.137 1 98.12 100 PHE A N 1
ATOM 790 C CA . PHE A 1 100 ? -8.805 -5.312 -7.301 1 98.12 100 PHE A CA 1
ATOM 791 C C . PHE A 1 100 ? -9.984 -4.605 -7.961 1 98.12 100 PHE A C 1
ATOM 793 O O . PHE A 1 100 ? -10.836 -4.027 -7.277 1 98.12 100 PHE A O 1
ATOM 800 N N . LEU A 1 101 ? -9.977 -4.641 -9.234 1 97.88 101 LEU A N 1
ATOM 801 C CA . LEU A 1 101 ? -11.188 -4.402 -10.016 1 97.88 101 LEU A CA 1
ATOM 802 C C . LEU A 1 101 ? -11.766 -5.711 -10.547 1 97.88 101 LEU A C 1
ATOM 804 O O . LEU A 1 101 ? -11.086 -6.438 -11.281 1 97.88 101 LEU A O 1
ATOM 808 N N . LEU A 1 102 ? -13 -5.988 -10.211 1 96.94 102 LEU A N 1
ATOM 809 C CA . LEU A 1 102 ? -13.602 -7.273 -10.555 1 96.94 102 LEU A CA 1
ATOM 810 C C . LEU A 1 102 ? -14.516 -7.141 -11.766 1 96.94 102 LEU A C 1
ATOM 812 O O . LEU A 1 102 ? -15.164 -6.109 -11.945 1 96.94 102 LEU A O 1
ATOM 816 N N . ARG A 1 103 ? -14.547 -8.055 -12.578 1 97 103 ARG A N 1
ATOM 817 C CA . ARG A 1 103 ? -15.555 -8.344 -13.586 1 97 103 ARG A CA 1
ATOM 818 C C . ARG A 1 103 ? -16.141 -9.742 -13.383 1 97 103 ARG A C 1
ATOM 820 O O . ARG A 1 103 ? -15.469 -10.742 -13.656 1 97 103 ARG A O 1
ATOM 827 N N . GLY A 1 104 ? -17.422 -9.711 -12.906 1 94.06 104 GLY A N 1
ATOM 828 C CA . GLY A 1 104 ? -17.906 -10.992 -12.422 1 94.06 104 GLY A CA 1
ATOM 829 C C . GLY A 1 104 ? -17.172 -11.492 -11.195 1 94.06 104 GLY A C 1
ATOM 830 O O . GLY A 1 104 ? -17.047 -10.781 -10.203 1 94.06 104 GLY A O 1
ATOM 831 N N . ASP A 1 105 ? -16.641 -12.695 -11.289 1 94.12 105 ASP A N 1
ATOM 832 C CA . ASP A 1 105 ? -16.016 -13.289 -10.117 1 94.12 105 ASP A CA 1
ATOM 833 C C . ASP A 1 105 ? -14.484 -13.242 -10.234 1 94.12 105 ASP A C 1
ATOM 835 O O . ASP A 1 105 ? -13.773 -13.797 -9.391 1 94.12 105 ASP A O 1
ATOM 839 N N . LYS A 1 106 ? -14.023 -12.578 -11.25 1 97.62 106 LYS A N 1
ATOM 840 C CA . LYS A 1 106 ? -12.578 -12.547 -11.477 1 97.62 106 LYS A CA 1
ATOM 841 C C . LYS A 1 106 ? -12.062 -11.117 -11.523 1 97.62 106 LYS A C 1
ATOM 843 O O . LYS A 1 106 ? -12.797 -10.188 -11.867 1 97.62 106 LYS A O 1
ATOM 848 N N . ALA A 1 107 ? -10.797 -10.969 -11.188 1 98.25 107 ALA A N 1
ATOM 849 C CA . ALA A 1 107 ? -10.164 -9.656 -11.211 1 98.25 107 ALA A CA 1
ATOM 850 C C . ALA A 1 107 ? -9.648 -9.32 -12.609 1 98.25 107 ALA A C 1
ATOM 852 O O . ALA A 1 107 ? -8.945 -10.133 -13.227 1 98.25 107 ALA A O 1
ATOM 853 N N . VAL A 1 108 ? -9.93 -8.18 -13.078 1 98.5 108 VAL A N 1
ATOM 854 C CA . VAL A 1 108 ? -9.414 -7.715 -14.367 1 98.5 108 VAL A CA 1
ATOM 855 C C . VAL A 1 108 ? -8.25 -6.754 -14.133 1 98.5 108 VAL A C 1
ATOM 857 O O . VAL A 1 108 ? -7.527 -6.41 -15.078 1 98.5 108 VAL A O 1
ATOM 860 N N . GLU A 1 109 ? -8.07 -6.34 -12.898 1 98.69 109 GLU A N 1
ATOM 861 C CA . GLU A 1 109 ? -6.949 -5.496 -12.492 1 98.69 109 GLU A CA 1
ATOM 862 C C . GLU A 1 109 ? -6.566 -5.746 -11.039 1 98.69 109 GLU A C 1
ATOM 864 O O . GLU A 1 109 ? -7.438 -5.891 -10.18 1 98.69 109 GLU A O 1
ATOM 869 N N . ARG A 1 110 ? -5.332 -5.773 -10.758 1 98.62 110 ARG A N 1
ATOM 870 C CA . ARG A 1 110 ? -4.797 -5.754 -9.398 1 98.62 110 ARG A CA 1
ATOM 871 C C . ARG A 1 110 ? -3.666 -4.742 -9.266 1 98.62 110 ARG A C 1
ATOM 873 O O . ARG A 1 110 ? -2.723 -4.75 -10.062 1 98.62 110 ARG A O 1
ATOM 880 N N . VAL A 1 111 ? -3.775 -3.861 -8.367 1 98.56 111 VAL A N 1
ATOM 881 C CA . VAL A 1 111 ? -2.678 -2.992 -7.957 1 98.56 111 VAL A CA 1
ATOM 882 C C . VAL A 1 111 ? -2.242 -3.346 -6.535 1 98.56 111 VAL A C 1
ATOM 884 O O . VAL A 1 111 ? -3.057 -3.332 -5.609 1 98.56 111 VAL A O 1
ATOM 887 N N . SER A 1 112 ? -0.988 -3.68 -6.391 1 98.56 112 SER A N 1
ATOM 888 C CA . SER A 1 112 ? -0.447 -4.047 -5.086 1 98.56 112 SER A CA 1
ATOM 889 C C . SER A 1 112 ? 0.354 -2.902 -4.477 1 98.56 112 SER A C 1
ATOM 891 O O . SER A 1 112 ? 1.17 -2.277 -5.16 1 98.56 112 SER A O 1
ATOM 893 N N . TYR A 1 113 ? 0.128 -2.623 -3.236 1 98.56 113 TYR A N 1
ATOM 894 C CA . TYR A 1 113 ? 0.834 -1.593 -2.482 1 98.56 113 TYR A CA 1
ATOM 895 C C . TYR A 1 113 ? 1.616 -2.203 -1.325 1 98.56 113 TYR A C 1
ATOM 897 O O . TYR A 1 113 ? 1.03 -2.791 -0.413 1 98.56 113 TYR A O 1
ATOM 905 N N . PHE A 1 114 ? 2.879 -1.997 -1.259 1 98 114 PHE A N 1
ATOM 906 C CA . PHE A 1 114 ? 3.773 -2.387 -0.175 1 98 114 PHE A CA 1
ATOM 907 C C . PHE A 1 114 ? 5.102 -1.647 -0.28 1 98 114 PHE A C 1
ATOM 909 O O . PHE A 1 114 ? 5.445 -1.121 -1.341 1 98 114 PHE A O 1
ATOM 916 N N . ASP A 1 115 ? 5.797 -1.569 0.812 1 96.94 115 ASP A N 1
ATOM 917 C CA . ASP A 1 115 ? 7.117 -0.945 0.827 1 96.94 115 ASP A CA 1
ATOM 918 C C . ASP A 1 115 ? 8.195 -1.937 0.402 1 96.94 115 ASP A C 1
ATOM 920 O O . ASP A 1 115 ? 8.492 -2.893 1.125 1 96.94 115 ASP A O 1
ATOM 924 N N . SER A 1 116 ? 8.82 -1.66 -0.709 1 95.38 116 SER A N 1
ATOM 925 C CA . SER A 1 116 ? 9.766 -2.625 -1.265 1 95.38 116 SER A CA 1
ATOM 926 C C . SER A 1 116 ? 11.156 -2.434 -0.678 1 95.38 116 SER A C 1
ATOM 928 O O . SER A 1 116 ? 11.984 -3.344 -0.73 1 95.38 116 SER A O 1
ATOM 930 N N . LEU A 1 117 ? 11.43 -1.333 -0.089 1 93.38 117 LEU A N 1
ATOM 931 C CA . LEU A 1 117 ? 12.781 -0.967 0.32 1 93.38 117 LEU A CA 1
ATOM 932 C C . LEU A 1 117 ? 13.32 -1.941 1.364 1 93.38 117 LEU A C 1
ATOM 934 O O . LEU A 1 117 ? 14.383 -2.539 1.175 1 93.38 117 LEU A O 1
ATOM 938 N N . PRO A 1 118 ? 12.578 -2.193 2.463 1 91 118 PRO A N 1
ATOM 939 C CA . PRO A 1 118 ? 13.117 -3.135 3.447 1 91 118 PRO A CA 1
ATOM 940 C C . PRO A 1 118 ? 13.336 -4.531 2.871 1 91 118 PRO A C 1
ATOM 942 O O . PRO A 1 118 ? 14.242 -5.25 3.305 1 91 118 PRO A O 1
ATOM 945 N N . LEU A 1 119 ? 12.461 -4.984 1.958 1 88.69 119 LEU A N 1
ATOM 946 C CA . LEU A 1 119 ? 12.594 -6.297 1.339 1 88.69 119 LEU A CA 1
ATOM 947 C C . LEU A 1 119 ? 13.875 -6.395 0.525 1 88.69 119 LEU A C 1
ATOM 949 O O . LEU A 1 119 ? 14.594 -7.395 0.603 1 88.69 119 LEU A O 1
ATOM 953 N N . LEU A 1 120 ? 14.172 -5.371 -0.24 1 88.44 120 LEU A N 1
ATOM 954 C CA . LEU A 1 120 ? 15.383 -5.348 -1.052 1 88.44 120 LEU A CA 1
ATOM 955 C C . LEU A 1 120 ? 16.625 -5.355 -0.17 1 88.44 120 LEU A C 1
ATOM 957 O O . LEU A 1 120 ? 17.609 -6.047 -0.47 1 88.44 120 LEU A O 1
ATOM 961 N N . ILE A 1 121 ? 16.594 -4.625 0.883 1 88.81 121 ILE A N 1
ATOM 962 C CA . ILE A 1 121 ? 17.719 -4.559 1.823 1 88.81 121 ILE A CA 1
ATOM 963 C C . ILE A 1 121 ? 17.969 -5.938 2.43 1 88.81 121 ILE A C 1
ATOM 965 O O . ILE A 1 121 ? 19.109 -6.367 2.566 1 88.81 121 ILE A O 1
ATOM 969 N N . LYS A 1 122 ? 16.891 -6.629 2.787 1 87.44 122 LYS A N 1
ATOM 970 C CA . LYS A 1 122 ? 17.016 -7.965 3.357 1 87.44 122 LYS A CA 1
ATOM 971 C C . LYS A 1 122 ? 17.562 -8.953 2.332 1 87.44 122 LYS A C 1
ATOM 973 O O . LYS A 1 122 ? 18.375 -9.82 2.672 1 87.44 122 LYS A O 1
ATOM 978 N N . VAL A 1 123 ? 17.172 -8.875 1.103 1 83.62 123 VAL A N 1
ATOM 979 C CA . VAL A 1 123 ? 17.641 -9.766 0.038 1 83.62 123 VAL A CA 1
ATOM 980 C C . VAL A 1 123 ? 19.125 -9.539 -0.219 1 83.62 123 VAL A C 1
ATOM 982 O O . VAL A 1 123 ? 19.875 -10.5 -0.394 1 83.62 123 VAL A O 1
ATOM 985 N N . VAL A 1 124 ? 19.594 -8.305 -0.241 1 83.88 124 VAL A N 1
ATOM 986 C CA . VAL A 1 124 ? 20.984 -7.965 -0.483 1 83.88 124 VAL A CA 1
ATOM 987 C C . VAL A 1 124 ? 21.859 -8.523 0.64 1 83.88 124 VAL A C 1
ATOM 989 O O . VAL A 1 124 ? 22.984 -8.938 0.404 1 83.88 124 VAL A O 1
ATOM 992 N N . LYS A 1 125 ? 21.312 -8.594 1.748 1 84.12 125 LYS A N 1
ATOM 993 C CA . LYS A 1 125 ? 22.062 -9.078 2.912 1 84.12 125 LYS A CA 1
ATOM 994 C C . LYS A 1 125 ? 22.125 -10.602 2.928 1 84.12 125 LYS A C 1
ATOM 996 O O . LYS A 1 125 ? 22.875 -11.188 3.707 1 84.12 125 LYS A O 1
ATOM 1001 N N . HIS A 1 126 ? 21.344 -11.242 2.133 1 79.25 126 HIS A N 1
ATOM 1002 C CA . HIS A 1 126 ? 21.312 -12.703 2.062 1 79.25 126 HIS A CA 1
ATOM 1003 C C . HIS A 1 126 ? 21.641 -13.195 0.655 1 79.25 126 HIS A C 1
ATOM 1005 O O . HIS A 1 126 ? 20.75 -13.68 -0.051 1 79.25 126 HIS A O 1
ATOM 1011 N N . PRO A 1 127 ? 22.875 -13.109 0.355 1 66.88 127 PRO A N 1
ATOM 1012 C CA . PRO A 1 127 ? 23.297 -13.398 -1.021 1 66.88 127 PRO A CA 1
ATOM 1013 C C . PRO A 1 127 ? 22.922 -14.805 -1.467 1 66.88 127 PRO A C 1
ATOM 1015 O O . PRO A 1 127 ? 22.812 -15.07 -2.668 1 66.88 127 PRO A O 1
ATOM 1018 N N . SER A 1 128 ? 22.922 -15.75 -0.537 1 62.03 128 SER A N 1
ATOM 1019 C CA . SER A 1 128 ? 22.516 -17.094 -0.938 1 62.03 128 SER A CA 1
ATOM 1020 C C . SER A 1 128 ? 21.188 -17.078 -1.664 1 62.03 128 SER A C 1
ATOM 1022 O O . SER A 1 128 ? 20.891 -17.969 -2.475 1 62.03 128 SER A O 1
ATOM 1024 N N . ALA A 1 129 ? 20.422 -16.125 -1.381 1 56.5 129 ALA A N 1
ATOM 1025 C CA . ALA A 1 129 ? 19.125 -15.961 -2.059 1 56.5 129 ALA A CA 1
ATOM 1026 C C . ALA A 1 129 ? 19.328 -15.625 -3.535 1 56.5 129 ALA A C 1
ATOM 1028 O O . ALA A 1 129 ? 18.453 -15.898 -4.363 1 56.5 129 ALA A O 1
ATOM 1029 N N . TRP A 1 130 ? 20.438 -14.992 -3.725 1 58.38 130 TRP A N 1
ATOM 1030 C CA . TRP A 1 130 ? 20.781 -14.57 -5.082 1 58.38 130 TRP A CA 1
ATOM 1031 C C . TRP A 1 130 ? 21.016 -15.781 -5.98 1 58.38 130 TRP A C 1
ATOM 1033 O O . TRP A 1 130 ? 20.734 -15.734 -7.18 1 58.38 130 TRP A O 1
ATOM 1043 N N . ARG A 1 131 ? 21.531 -16.734 -5.332 1 55.06 131 ARG A N 1
ATOM 1044 C CA . ARG A 1 131 ? 21.828 -17.906 -6.133 1 55.06 131 ARG A CA 1
ATOM 1045 C C . ARG A 1 131 ? 20.562 -18.469 -6.77 1 55.06 131 ARG A C 1
ATOM 1047 O O . ARG A 1 131 ? 20.578 -18.906 -7.926 1 55.06 131 ARG A O 1
ATOM 1054 N N . GLY A 1 132 ? 19.547 -18.5 -6.02 1 51.44 132 GLY A N 1
ATOM 1055 C CA . GLY A 1 132 ? 18.297 -18.969 -6.617 1 51.44 132 GLY A CA 1
ATOM 1056 C C . GLY A 1 132 ? 17.781 -18.062 -7.707 1 51.44 132 GLY A C 1
ATOM 1057 O O . GLY A 1 132 ? 17.266 -18.531 -8.719 1 51.44 132 GLY A O 1
ATOM 1058 N N . TRP A 1 133 ? 18.016 -16.75 -7.375 1 52.5 133 TRP A N 1
ATOM 1059 C CA . TRP A 1 133 ? 17.562 -15.758 -8.344 1 52.5 133 TRP A CA 1
ATOM 1060 C C . TRP A 1 133 ? 18.359 -15.867 -9.641 1 52.5 133 TRP A C 1
ATOM 1062 O O . TRP A 1 133 ? 17.797 -15.797 -10.734 1 52.5 133 TRP A O 1
ATOM 1072 N N . LEU A 1 134 ? 19.672 -16.031 -9.547 1 50.72 134 LEU A N 1
ATOM 1073 C CA . LEU A 1 134 ? 20.547 -16.188 -10.703 1 50.72 134 LEU A CA 1
ATOM 1074 C C . LEU A 1 134 ? 20.172 -17.438 -11.5 1 50.72 134 LEU A C 1
ATOM 1076 O O . LEU A 1 134 ? 20.203 -17.422 -12.734 1 50.72 134 LEU A O 1
ATOM 1080 N N . THR A 1 135 ? 19.891 -18.422 -10.805 1 50.69 135 THR A N 1
ATOM 1081 C CA . THR A 1 135 ? 19.531 -19.641 -11.531 1 50.69 135 THR A CA 1
ATOM 1082 C C . THR A 1 135 ? 18.219 -19.438 -12.281 1 50.69 135 THR A C 1
ATOM 1084 O O . THR A 1 135 ? 18.031 -19.984 -13.375 1 50.69 135 THR A O 1
ATOM 1087 N N . THR A 1 136 ? 17.391 -18.594 -11.742 1 48.62 136 THR A N 1
ATOM 1088 C CA . THR A 1 136 ? 16.125 -18.328 -12.406 1 48.62 136 THR A CA 1
ATOM 1089 C C . THR A 1 136 ? 16.328 -17.438 -13.633 1 48.62 136 THR A C 1
ATOM 1091 O O . THR A 1 136 ? 15.656 -17.609 -14.648 1 48.62 136 THR A O 1
ATOM 1094 N N . MET A 1 137 ? 17.141 -16.422 -13.508 1 46.19 137 MET A N 1
ATOM 1095 C CA . MET A 1 137 ? 17.469 -15.555 -14.633 1 46.19 137 MET A CA 1
ATOM 1096 C C . MET A 1 137 ? 18.203 -16.328 -15.727 1 46.19 137 MET A C 1
ATOM 1098 O O . MET A 1 137 ? 18.016 -16.062 -16.922 1 46.19 137 MET A O 1
ATOM 1102 N N . ARG A 1 138 ? 19.031 -17.266 -15.484 1 45.5 138 ARG A N 1
ATOM 1103 C CA . ARG A 1 138 ? 19.781 -18.016 -16.484 1 45.5 138 ARG A CA 1
ATOM 1104 C C . ARG A 1 138 ? 18.844 -18.891 -17.312 1 45.5 138 ARG A C 1
ATOM 1106 O O . ARG A 1 138 ? 19.094 -19.125 -18.5 1 45.5 138 ARG A O 1
ATOM 1113 N N . SER A 1 139 ? 17.875 -19.469 -16.828 1 41.16 139 SER A N 1
ATOM 1114 C CA . SER A 1 139 ? 17.062 -20.328 -17.703 1 41.16 139 SER A CA 1
ATOM 1115 C C . SER A 1 139 ? 16.266 -19.5 -18.688 1 41.16 139 SER A C 1
ATOM 1117 O O . SER A 1 139 ? 15.68 -20.031 -19.641 1 41.16 139 SER A O 1
ATOM 1119 N N . ARG A 1 140 ? 16.156 -18.234 -18.688 1 39.62 140 ARG A N 1
ATOM 1120 C CA . ARG A 1 140 ? 15.492 -17.406 -19.688 1 39.62 140 ARG A CA 1
ATOM 1121 C C . ARG A 1 140 ? 16.484 -16.953 -20.766 1 39.62 140 ARG A C 1
ATOM 1123 O O . ARG A 1 140 ? 16.094 -16.328 -21.75 1 39.62 140 ARG A O 1
ATOM 1130 N N . ALA A 1 141 ? 17.906 -17.312 -20.547 1 28.16 141 ALA A N 1
ATOM 1131 C CA . ALA A 1 141 ? 18.781 -17.047 -21.688 1 28.16 141 ALA A CA 1
ATOM 1132 C C . ALA A 1 141 ? 18.891 -18.266 -22.594 1 28.16 141 ALA A C 1
ATOM 1134 O O . ALA A 1 141 ? 18.984 -19.406 -22.125 1 28.16 141 ALA A O 1
ATOM 1135 N N . MET B 1 1 ? -29.984 6.281 -5.824 1 26.56 1 MET B N 1
ATOM 1136 C CA . MET B 1 1 ? -28.812 5.445 -6.039 1 26.56 1 MET B CA 1
ATOM 1137 C C . MET B 1 1 ? -27.828 5.598 -4.891 1 26.56 1 MET B C 1
ATOM 1139 O O . MET B 1 1 ? -27.5 6.719 -4.484 1 26.56 1 MET B O 1
ATOM 1143 N N . GLN B 1 2 ? -27.844 4.945 -3.715 1 32 2 GLN B N 1
ATOM 1144 C CA . GLN B 1 2 ? -27.438 5.406 -2.395 1 32 2 GLN B CA 1
ATOM 1145 C C . GLN B 1 2 ? -26.094 6.133 -2.461 1 32 2 GLN B C 1
ATOM 1147 O O . GLN B 1 2 ? -25.062 5.523 -2.748 1 32 2 GLN B O 1
ATOM 1152 N N . MET B 1 3 ? -25.891 7.133 -3.273 1 38.88 3 MET B N 1
ATOM 1153 C CA . MET B 1 3 ? -24.969 8.242 -3.057 1 38.88 3 MET B CA 1
ATOM 1154 C C . MET B 1 3 ? -24.578 8.352 -1.586 1 38.88 3 MET B C 1
ATOM 1156 O O . MET B 1 3 ? -25.078 9.227 -0.871 1 38.88 3 MET B O 1
ATOM 1160 N N . SER B 1 4 ? -25.094 7.398 -0.913 1 42.88 4 SER B N 1
ATOM 1161 C CA . SER B 1 4 ? -25.531 7.434 0.476 1 42.88 4 SER B CA 1
ATOM 1162 C C . SER B 1 4 ? -24.734 8.445 1.289 1 42.88 4 SER B C 1
ATOM 1164 O O . SER B 1 4 ? -23.734 8.984 0.808 1 42.88 4 SER B O 1
ATOM 1166 N N . ALA B 1 5 ? -24.906 8.602 2.59 1 42.78 5 ALA B N 1
ATOM 1167 C CA . ALA B 1 5 ? -24.062 9.328 3.547 1 42.78 5 ALA B CA 1
ATOM 1168 C C . ALA B 1 5 ? -22.609 9.328 3.111 1 42.78 5 ALA B C 1
ATOM 1170 O O . ALA B 1 5 ? -21.891 8.336 3.303 1 42.78 5 ALA B O 1
ATOM 1171 N N . SER B 1 6 ? -22.188 9.156 1.87 1 49.53 6 SER B N 1
ATOM 1172 C CA . SER B 1 6 ? -20.781 9.281 1.478 1 49.53 6 SER B CA 1
ATOM 1173 C C . SER B 1 6 ? -19.969 10 2.551 1 49.53 6 SER B C 1
ATOM 1175 O O . SER B 1 6 ? -20.453 10.969 3.152 1 49.53 6 SER B O 1
ATOM 1177 N N . ASN B 1 7 ? -19.047 9.172 3.049 1 74.19 7 ASN B N 1
ATOM 1178 C CA . ASN B 1 7 ? -18.453 9.242 4.379 1 74.19 7 ASN B CA 1
ATOM 1179 C C . ASN B 1 7 ? -17.734 10.562 4.605 1 74.19 7 ASN B C 1
ATOM 1181 O O . ASN B 1 7 ? -16.859 10.938 3.82 1 74.19 7 ASN B O 1
ATOM 1185 N N . ALA B 1 8 ? -18.484 11.586 4.996 1 91.12 8 ALA B N 1
ATOM 1186 C CA . ALA B 1 8 ? -17.953 12.859 5.492 1 91.12 8 ALA B CA 1
ATOM 1187 C C . ALA B 1 8 ? -16.453 12.773 5.75 1 91.12 8 ALA B C 1
ATOM 1189 O O . ALA B 1 8 ? -15.727 13.742 5.512 1 91.12 8 ALA B O 1
ATOM 1190 N N . PHE B 1 9 ? -15.992 11.594 6.062 1 95.94 9 PHE B N 1
ATOM 1191 C CA . PHE B 1 9 ? -14.57 11.438 6.344 1 95.94 9 PHE B CA 1
ATOM 1192 C C . PHE B 1 9 ? -13.758 11.516 5.059 1 95.94 9 PHE B C 1
ATOM 1194 O O . PHE B 1 9 ? -12.758 12.234 4.992 1 95.94 9 PHE B O 1
ATOM 1201 N N . VAL B 1 10 ? -14.188 10.82 4.023 1 96.38 10 VAL B N 1
ATOM 1202 C CA . VAL B 1 10 ? -13.438 10.773 2.77 1 96.38 10 VAL B CA 1
ATOM 1203 C C . VAL B 1 10 ? -13.484 12.141 2.092 1 96.38 10 VAL B C 1
ATOM 1205 O O . VAL B 1 10 ? -12.492 12.586 1.513 1 96.38 10 VAL B O 1
ATOM 1208 N N . GLU B 1 11 ? -14.625 12.75 2.166 1 95.56 11 GLU B N 1
ATOM 1209 C CA . GLU B 1 11 ? -14.734 14.102 1.622 1 95.56 11 GLU B CA 1
ATOM 1210 C C . GLU B 1 11 ? -13.797 15.062 2.342 1 95.56 11 GLU B C 1
ATOM 1212 O O . GLU B 1 11 ? -13.148 15.898 1.707 1 95.56 11 GLU B O 1
ATOM 1217 N N . GLY B 1 12 ? -13.758 14.984 3.646 1 96.69 12 GLY B N 1
ATOM 1218 C CA . GLY B 1 12 ? -12.82 15.781 4.418 1 96.69 12 GLY B CA 1
ATOM 1219 C C . GLY B 1 12 ? -11.375 15.484 4.086 1 96.69 12 GLY B C 1
ATOM 1220 O O . GLY B 1 12 ? -10.555 16.391 3.988 1 96.69 12 GLY B O 1
ATOM 1221 N N . PHE B 1 13 ? -11.094 14.219 3.928 1 97.88 13 PHE B N 1
ATOM 1222 C CA . PHE B 1 13 ? -9.758 13.773 3.533 1 97.88 13 PHE B CA 1
ATOM 1223 C C . PHE B 1 13 ? -9.367 14.367 2.186 1 97.88 13 PHE B C 1
ATOM 1225 O O . PHE B 1 13 ? -8.266 14.891 2.029 1 97.88 13 PHE B O 1
ATOM 1232 N N . ALA B 1 14 ? -10.25 14.242 1.225 1 97.88 14 ALA B N 1
ATOM 1233 C CA . ALA B 1 14 ? -9.992 14.789 -0.106 1 97.88 14 ALA B CA 1
ATOM 1234 C C . ALA B 1 14 ? -9.742 16.297 -0.043 1 97.88 14 ALA B C 1
ATOM 1236 O O . ALA B 1 14 ? -8.828 16.797 -0.696 1 97.88 14 ALA B O 1
ATOM 1237 N N . ASP B 1 15 ? -10.547 16.938 0.709 1 97.75 15 ASP B N 1
ATOM 1238 C CA . ASP B 1 15 ? -10.391 18.391 0.868 1 97.75 15 ASP B CA 1
ATOM 1239 C C . ASP B 1 15 ? -9.055 18.719 1.523 1 97.75 15 ASP B C 1
ATOM 1241 O O . ASP B 1 15 ? -8.367 19.656 1.098 1 97.75 15 ASP B O 1
ATOM 1245 N N . PHE B 1 16 ? -8.672 17.984 2.543 1 98.19 16 PHE B N 1
ATOM 1246 C CA . PHE B 1 16 ? -7.402 18.172 3.23 1 98.19 16 PHE B CA 1
ATOM 1247 C C . PHE B 1 16 ? -6.242 18.109 2.246 1 98.19 16 PHE B C 1
ATOM 1249 O O . PHE B 1 16 ? -5.332 18.953 2.299 1 98.19 16 PHE B O 1
ATOM 1256 N N . TRP B 1 17 ? -6.293 17.172 1.325 1 98.38 17 TRP B N 1
ATOM 1257 C CA . TRP B 1 17 ? -5.137 16.906 0.477 1 98.38 17 TRP B CA 1
ATOM 1258 C C . TRP B 1 17 ? -5.07 17.891 -0.68 1 98.38 17 TRP B C 1
ATOM 1260 O O . TRP B 1 17 ? -4.082 17.938 -1.419 1 98.38 17 TRP B O 1
ATOM 1270 N N . LYS B 1 18 ? -6.055 18.75 -0.901 1 98 18 LYS B N 1
ATOM 1271 C CA . LYS B 1 18 ? -5.973 19.828 -1.888 1 98 18 LYS B CA 1
ATOM 1272 C C . LYS B 1 18 ? -4.945 20.875 -1.478 1 98 18 LYS B C 1
ATOM 1274 O O . LYS B 1 18 ? -4.242 21.422 -2.324 1 98 18 LYS B O 1
ATOM 1279 N N . ALA B 1 19 ? -4.898 21.188 -0.257 1 96.69 19 ALA B N 1
ATOM 1280 C CA . ALA B 1 19 ? -3.945 22.094 0.357 1 96.69 19 ALA B CA 1
ATOM 1281 C C . ALA B 1 19 ? -3.633 21.688 1.793 1 96.69 19 ALA B C 1
ATOM 1283 O O . ALA B 1 19 ? -4.062 22.359 2.742 1 96.69 19 ALA B O 1
ATOM 1284 N N . PRO B 1 20 ? -2.773 20.688 1.938 1 97.88 20 PRO B N 1
ATOM 1285 C CA . PRO B 1 20 ? -2.588 20.094 3.266 1 97.88 20 PRO B CA 1
ATOM 1286 C C . PRO B 1 20 ? -1.829 21.016 4.219 1 97.88 20 PRO B C 1
ATOM 1288 O O . PRO B 1 20 ? -0.921 21.734 3.797 1 97.88 20 PRO B O 1
ATOM 1291 N N . SER B 1 21 ? -2.17 21 5.473 1 97 21 SER B N 1
ATOM 1292 C CA . SER B 1 21 ? -1.52 21.734 6.547 1 97 21 SER B CA 1
ATOM 1293 C C . SER B 1 21 ? -1.568 20.969 7.859 1 97 21 SER B C 1
ATOM 1295 O O . SER B 1 21 ? -2.562 20.312 8.164 1 97 21 SER B O 1
ATOM 1297 N N . PRO B 1 22 ? -0.501 21.047 8.625 1 97 22 PRO B N 1
ATOM 1298 C CA . PRO B 1 22 ? -0.461 20.297 9.883 1 97 22 PRO B CA 1
ATOM 1299 C C . PRO B 1 22 ? -1.633 20.641 10.805 1 97 22 PRO B C 1
ATOM 1301 O O . PRO B 1 22 ? -2.158 19.75 11.492 1 97 22 PRO B O 1
ATOM 1304 N N . ASP B 1 23 ? -2.102 21.844 10.82 1 96.44 23 ASP B N 1
ATOM 1305 C CA . ASP B 1 23 ? -3.164 22.281 11.719 1 96.44 23 ASP B CA 1
ATOM 1306 C C . ASP B 1 23 ? -4.496 21.625 11.359 1 96.44 23 ASP B C 1
ATOM 1308 O O . ASP B 1 23 ? -5.328 21.375 12.242 1 96.44 23 ASP B O 1
ATOM 1312 N N . ARG B 1 24 ? -4.664 21.297 10.141 1 97.69 24 ARG B N 1
ATOM 1313 C CA . ARG B 1 24 ? -5.934 20.75 9.68 1 97.69 24 ARG B CA 1
ATOM 1314 C C . ARG B 1 24 ? -6.012 19.25 9.945 1 97.69 24 ARG B C 1
ATOM 1316 O O . ARG B 1 24 ? -7.066 18.625 9.781 1 97.69 24 ARG B O 1
ATOM 1323 N N . LEU B 1 25 ? -4.93 18.609 10.383 1 97.88 25 LEU B N 1
ATOM 1324 C CA . LEU B 1 25 ? -4.941 17.188 10.711 1 97.88 25 LEU B CA 1
ATOM 1325 C C . LEU B 1 25 ? -5.922 16.906 11.844 1 97.88 25 LEU B C 1
ATOM 1327 O O . LEU B 1 25 ? -6.527 15.828 11.891 1 97.88 25 LEU B O 1
ATOM 1331 N N . THR B 1 26 ? -6.145 17.875 12.727 1 96.62 26 THR B N 1
ATOM 1332 C CA . THR B 1 26 ? -7.008 17.719 13.891 1 96.62 26 THR B CA 1
ATOM 1333 C C . THR B 1 26 ? -8.453 17.469 13.461 1 96.62 26 THR B C 1
ATOM 1335 O O . THR B 1 26 ? -9.25 16.938 14.242 1 96.62 26 THR B O 1
ATOM 1338 N N . ASP B 1 27 ? -8.82 17.875 12.266 1 96.25 27 ASP B N 1
ATOM 1339 C CA . ASP B 1 27 ? -10.18 17.688 11.758 1 96.25 27 ASP B CA 1
ATOM 1340 C C . ASP B 1 27 ? -10.461 16.219 11.477 1 96.25 27 ASP B C 1
ATOM 1342 O O . ASP B 1 27 ? -11.625 15.797 11.438 1 96.25 27 ASP B O 1
ATOM 1346 N N . HIS B 1 28 ? -9.398 15.391 11.352 1 97.19 28 HIS B N 1
ATOM 1347 C CA . HIS B 1 28 ? -9.609 14.047 10.82 1 97.19 28 HIS B CA 1
ATOM 1348 C C . HIS B 1 28 ? -9.008 12.992 11.75 1 97.19 28 HIS B C 1
ATOM 1350 O O . HIS B 1 28 ? -9.375 11.82 11.672 1 97.19 28 HIS B O 1
ATOM 1356 N N . LEU B 1 29 ? -8.102 13.43 12.625 1 98.38 29 LEU B N 1
ATOM 1357 C CA . LEU B 1 29 ? -7.383 12.469 13.453 1 98.38 29 LEU B CA 1
ATOM 1358 C C . LEU B 1 29 ? -7.781 12.609 14.914 1 98.38 29 LEU B C 1
ATOM 1360 O O . LEU B 1 29 ? -7.938 13.719 15.422 1 98.38 29 LEU B O 1
ATOM 1364 N N . HIS B 1 30 ? -7.977 11.5 15.547 1 98.19 30 HIS B N 1
ATOM 1365 C CA . HIS B 1 30 ? -8.172 11.445 16.984 1 98.19 30 HIS B CA 1
ATOM 1366 C C . HIS B 1 30 ? -6.91 11.867 17.734 1 98.19 30 HIS B C 1
ATOM 1368 O O . HIS B 1 30 ? -5.797 11.617 17.266 1 98.19 30 HIS B O 1
ATOM 1374 N N . PRO B 1 31 ? -7.012 12.5 18.891 1 97.56 31 PRO B N 1
ATOM 1375 C CA . PRO B 1 31 ? -5.832 12.93 19.656 1 97.56 31 PRO B CA 1
ATOM 1376 C C . PRO B 1 31 ? -4.871 11.781 19.938 1 97.56 31 PRO B C 1
ATOM 1378 O O . PRO B 1 31 ? -3.662 12 20.062 1 97.56 31 PRO B O 1
ATOM 1381 N N . ASP B 1 32 ? -5.434 10.562 20 1 97.25 32 ASP B N 1
ATOM 1382 C CA . ASP B 1 32 ? -4.613 9.398 20.328 1 97.25 32 ASP B CA 1
ATOM 1383 C C . ASP B 1 32 ? -4.316 8.57 19.078 1 97.25 32 ASP B C 1
ATOM 1385 O O . ASP B 1 32 ? -4.16 7.348 19.172 1 97.25 32 ASP B O 1
ATOM 1389 N N . VAL B 1 33 ? -4.297 9.172 18.031 1 98.62 33 VAL B N 1
ATOM 1390 C CA . VAL B 1 33 ? -4.145 8.469 16.75 1 98.62 33 VAL B CA 1
ATOM 1391 C C . VAL B 1 33 ? -2.803 7.738 16.734 1 98.62 33 VAL B C 1
ATOM 1393 O O . VAL B 1 33 ? -1.811 8.227 17.281 1 98.62 33 VAL B O 1
ATOM 1396 N N . VAL B 1 34 ? -2.77 6.605 16.156 1 98.69 34 VAL B N 1
ATOM 1397 C CA . VAL B 1 34 ? -1.558 5.867 15.812 1 98.69 34 VAL B CA 1
ATOM 1398 C C . VAL B 1 34 ? -1.343 5.898 14.297 1 98.69 34 VAL B C 1
ATOM 1400 O O . VAL B 1 34 ? -2.244 5.555 13.531 1 98.69 34 VAL B O 1
ATOM 1403 N N . LEU B 1 35 ? -0.172 6.309 13.852 1 98.25 35 LEU B N 1
ATOM 1404 C CA . LEU B 1 35 ? 0.16 6.414 12.438 1 98.25 35 LEU B CA 1
ATOM 1405 C C . LEU B 1 35 ? 1.314 5.484 12.078 1 98.25 35 LEU B C 1
ATOM 1407 O O . LEU B 1 35 ? 2.365 5.516 12.727 1 98.25 35 LEU B O 1
ATOM 1411 N N . VAL B 1 36 ? 1.082 4.652 11.102 1 97.81 36 VAL B N 1
ATOM 1412 C CA . VAL B 1 36 ? 2.092 3.736 10.578 1 97.81 36 VAL B CA 1
ATOM 1413 C C . VAL B 1 36 ? 2.32 4.016 9.094 1 97.81 36 VAL B C 1
ATOM 1415 O O . VAL B 1 36 ? 1.366 4.133 8.328 1 97.81 36 VAL B O 1
ATOM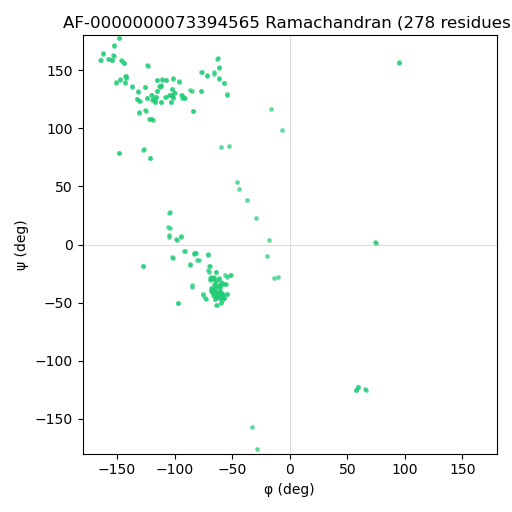 1418 N N . ARG B 1 37 ? 3.551 4.188 8.688 1 95.19 37 ARG B N 1
ATOM 1419 C CA . ARG B 1 37 ? 3.881 4.43 7.289 1 95.19 37 ARG B CA 1
ATOM 1420 C C . ARG B 1 37 ? 5.293 3.957 6.969 1 95.19 37 ARG B C 1
ATOM 1422 O O . ARG B 1 37 ? 6.109 3.766 7.871 1 95.19 37 ARG B O 1
ATOM 1429 N N . PRO B 1 38 ? 5.625 3.785 5.711 1 90.5 38 PRO B N 1
ATOM 1430 C CA . PRO B 1 38 ? 7.004 3.455 5.348 1 90.5 38 PRO B CA 1
ATOM 1431 C C . PRO B 1 38 ? 8 4.543 5.75 1 90.5 38 PRO B C 1
ATOM 1433 O O . PRO B 1 38 ? 7.629 5.715 5.848 1 90.5 38 PRO B O 1
ATOM 1436 N N . LEU B 1 39 ? 9.25 4.191 6.004 1 83.81 39 LEU B N 1
ATOM 1437 C CA . LEU B 1 39 ? 10.422 5.047 6.191 1 83.81 39 LEU B CA 1
ATOM 1438 C C . LEU B 1 39 ? 10.383 5.723 7.555 1 83.81 39 LEU B C 1
ATOM 1440 O O . LEU B 1 39 ? 11.203 6.598 7.84 1 83.81 39 LEU B O 1
ATOM 1444 N N . SER B 1 40 ? 9.344 5.418 8.359 1 88.69 40 SER B N 1
ATOM 1445 C CA . SER B 1 40 ? 9.266 6.051 9.672 1 88.69 40 SER B CA 1
ATOM 1446 C C . SER B 1 40 ? 8.734 5.082 10.727 1 88.69 40 SER B C 1
ATOM 1448 O O . SER B 1 40 ? 7.883 4.246 10.43 1 88.69 40 SER B O 1
ATOM 1450 N N . PRO B 1 41 ? 9.234 5.168 11.984 1 91.44 41 PRO B N 1
ATOM 1451 C CA . PRO B 1 41 ? 8.578 4.422 13.062 1 91.44 41 PRO B CA 1
ATOM 1452 C C . PRO B 1 41 ? 7.141 4.871 13.297 1 91.44 41 PRO B C 1
ATOM 1454 O O . PRO B 1 41 ? 6.762 5.98 12.914 1 91.44 41 PRO B O 1
ATOM 1457 N N . PRO B 1 42 ? 6.418 3.969 13.945 1 96.44 42 PRO B N 1
ATOM 1458 C CA . PRO B 1 42 ? 5.062 4.402 14.281 1 96.44 42 PRO B CA 1
ATOM 1459 C C . PRO B 1 42 ? 5.043 5.68 15.117 1 96.44 42 PRO B C 1
ATOM 1461 O O . PRO B 1 42 ? 5.898 5.863 15.992 1 96.44 42 PRO B O 1
ATOM 1464 N N . ARG B 1 43 ? 4.094 6.547 14.758 1 96.44 43 ARG B N 1
ATOM 1465 C CA . ARG B 1 43 ? 3.896 7.785 15.5 1 96.44 43 ARG B CA 1
ATOM 1466 C C . ARG B 1 43 ? 2.617 7.727 16.328 1 96.44 43 ARG B C 1
ATOM 1468 O O . ARG B 1 43 ? 1.598 7.211 15.867 1 96.44 43 ARG B O 1
ATOM 1475 N N . HIS B 1 44 ? 2.771 8.305 17.5 1 98 44 HIS B N 1
ATOM 1476 C CA . HIS B 1 44 ? 1.629 8.312 18.406 1 98 44 HIS B CA 1
ATOM 1477 C C . HIS B 1 44 ? 1.2 9.734 18.734 1 98 44 HIS B C 1
ATOM 1479 O O . HIS B 1 44 ? 2.02 10.555 19.172 1 98 44 HIS B O 1
ATOM 1485 N N . GLY B 1 45 ? -0.077 9.961 18.469 1 98.19 45 GLY B N 1
ATOM 1486 C CA . GLY B 1 45 ? -0.652 11.219 18.906 1 98.19 45 GLY B CA 1
ATOM 1487 C C . GLY B 1 45 ? -0.636 12.289 17.844 1 98.19 45 GLY B C 1
ATOM 1488 O O . GLY B 1 45 ? 0.207 12.266 16.938 1 98.19 45 GLY B O 1
ATOM 1489 N N . LEU B 1 46 ? -1.574 13.227 18.062 1 97.56 46 LEU B N 1
ATOM 1490 C CA . LEU B 1 46 ? -1.76 14.312 17.109 1 97.56 46 LEU B CA 1
ATOM 1491 C C . LEU B 1 46 ? -0.522 15.203 17.047 1 97.56 46 LEU B C 1
ATOM 1493 O O . LEU B 1 46 ? -0.134 15.664 15.969 1 97.56 46 LEU B O 1
ATOM 1497 N N . GLY B 1 47 ? 0.07 15.484 18.141 1 97.5 47 GLY B N 1
ATOM 1498 C CA . GLY B 1 47 ? 1.267 16.312 18.172 1 97.5 47 GLY B CA 1
ATOM 1499 C C . GLY B 1 47 ? 2.4 15.742 17.328 1 97.5 47 GLY B C 1
ATOM 1500 O O . GLY B 1 47 ? 3.041 16.469 16.562 1 97.5 47 GLY B O 1
ATOM 1501 N N . ALA B 1 48 ? 2.646 14.492 17.484 1 96.81 48 ALA B N 1
ATOM 1502 C CA . ALA B 1 48 ? 3.678 13.82 16.688 1 96.81 48 ALA B CA 1
ATOM 1503 C C . ALA B 1 48 ? 3.348 13.867 15.203 1 96.81 48 ALA B C 1
ATOM 1505 O O . ALA B 1 48 ? 4.23 14.078 14.375 1 96.81 48 ALA B O 1
ATOM 1506 N N . ALA B 1 49 ? 2.115 13.633 14.875 1 96.94 49 ALA B N 1
ATOM 1507 C CA . ALA B 1 49 ? 1.658 13.703 13.492 1 96.94 49 ALA B CA 1
ATOM 1508 C C . ALA B 1 49 ? 1.933 15.078 12.891 1 96.94 49 ALA B C 1
ATOM 1510 O O . ALA B 1 49 ? 2.465 15.188 11.781 1 96.94 49 ALA B O 1
ATOM 1511 N N . GLN B 1 50 ? 1.597 16.047 13.656 1 97.5 50 GLN B N 1
ATOM 1512 C CA . GLN B 1 50 ? 1.756 17.422 13.18 1 97.5 50 GLN B CA 1
ATOM 1513 C C . GLN B 1 50 ? 3.229 17.766 12.977 1 97.5 50 GLN B C 1
ATOM 1515 O O . GLN B 1 50 ? 3.592 18.406 11.992 1 97.5 50 GLN B O 1
ATOM 1520 N N . ARG B 1 51 ? 4.074 17.375 13.852 1 96.19 51 ARG B N 1
ATOM 1521 C CA . ARG B 1 51 ? 5.508 17.625 13.734 1 96.19 51 ARG B CA 1
ATOM 1522 C C . ARG B 1 51 ? 6.09 16.938 12.508 1 96.19 51 ARG B C 1
ATOM 1524 O O . ARG B 1 51 ? 6.855 17.547 11.758 1 96.19 51 ARG B O 1
ATOM 1531 N N . GLU B 1 52 ? 5.695 15.75 12.375 1 93.25 52 GLU B N 1
ATOM 1532 C CA . GLU B 1 52 ? 6.195 15 11.227 1 93.25 52 GLU B CA 1
ATOM 1533 C C . GLU B 1 52 ? 5.707 15.609 9.914 1 93.25 52 GLU B C 1
ATOM 1535 O O . GLU B 1 52 ? 6.477 15.742 8.961 1 93.25 52 GLU B O 1
ATOM 1540 N N . PHE B 1 53 ? 4.488 15.891 9.844 1 95.12 53 PHE B N 1
ATOM 1541 C CA . PHE B 1 53 ? 3.916 16.469 8.633 1 95.12 53 PHE B CA 1
ATOM 1542 C C . PHE B 1 53 ? 4.559 17.812 8.32 1 95.12 53 PHE B C 1
ATOM 1544 O O . PHE B 1 53 ? 4.793 18.141 7.16 1 95.12 53 PHE B O 1
ATOM 1551 N N . THR B 1 54 ? 4.844 18.562 9.359 1 95.69 54 THR B N 1
ATOM 1552 C CA . THR B 1 54 ? 5.555 19.828 9.188 1 95.69 54 THR B CA 1
ATOM 1553 C C . THR B 1 54 ? 6.902 19.609 8.516 1 95.69 54 THR B C 1
ATOM 1555 O O . THR B 1 54 ? 7.27 20.328 7.586 1 95.69 54 THR B O 1
ATOM 1558 N N . ARG B 1 55 ? 7.574 18.594 8.945 1 91.88 55 ARG B N 1
ATOM 1559 C CA . ARG B 1 55 ? 8.867 18.266 8.344 1 91.88 55 ARG B CA 1
ATOM 1560 C C . ARG B 1 55 ? 8.703 17.875 6.883 1 91.88 55 ARG B C 1
ATOM 1562 O O . ARG B 1 55 ? 9.484 18.312 6.031 1 91.8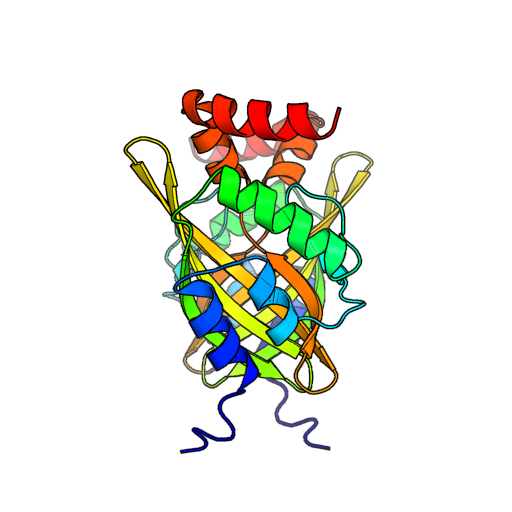8 55 ARG B O 1
ATOM 1569 N N . ILE B 1 56 ? 7.754 17.078 6.582 1 91.94 56 ILE B N 1
ATOM 1570 C CA . ILE B 1 56 ? 7.5 16.625 5.223 1 91.94 56 ILE B CA 1
ATOM 1571 C C . ILE B 1 56 ? 7.195 17.812 4.32 1 91.94 56 ILE B C 1
ATOM 1573 O O . ILE B 1 56 ? 7.75 17.938 3.227 1 91.94 56 ILE B O 1
ATOM 1577 N N . LEU B 1 57 ? 6.348 18.688 4.789 1 93.56 57 LEU B N 1
ATOM 1578 C CA . LEU B 1 57 ? 5.969 19.844 3.98 1 93.56 57 LEU B CA 1
ATOM 1579 C C . LEU B 1 57 ? 7.137 20.812 3.82 1 93.56 57 LEU B C 1
ATOM 1581 O O . LEU B 1 57 ? 7.203 21.562 2.844 1 93.56 57 LEU B O 1
ATOM 1585 N N . GLY B 1 58 ? 8 20.812 4.832 1 90 58 GLY B N 1
ATOM 1586 C CA . GLY B 1 58 ? 9.234 21.562 4.672 1 90 58 GLY B CA 1
ATOM 1587 C C . GLY B 1 58 ? 10.078 21.094 3.504 1 90 58 GLY B C 1
ATOM 1588 O O . GLY B 1 58 ? 10.719 21.891 2.822 1 90 58 GLY B O 1
ATOM 15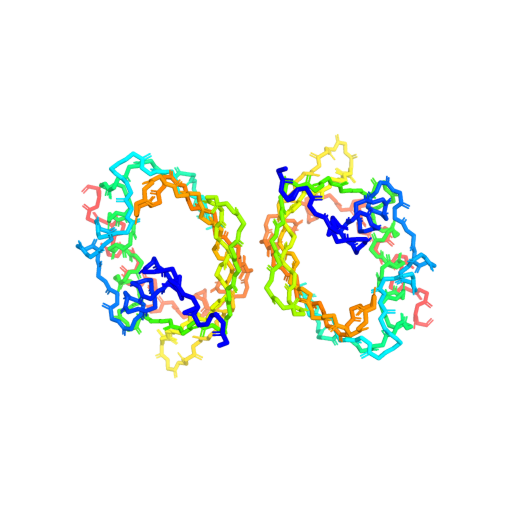89 N N . LEU B 1 59 ? 10.016 19.812 3.266 1 84.69 59 LEU B N 1
ATOM 1590 C CA . LEU B 1 59 ? 10.766 19.203 2.174 1 84.69 59 LEU B CA 1
ATOM 1591 C C . LEU B 1 59 ? 10 19.297 0.861 1 84.69 59 LEU B C 1
ATOM 1593 O O . LEU B 1 59 ? 10.602 19.406 -0.209 1 84.69 59 LEU B O 1
ATOM 1597 N N . LEU B 1 60 ? 8.711 19.188 0.984 1 92.38 60 LEU B N 1
ATOM 1598 C CA . LEU B 1 60 ? 7.816 19.219 -0.167 1 92.38 60 LEU B CA 1
ATOM 1599 C C . LEU B 1 60 ? 6.715 20.25 0.031 1 92.38 60 LEU B C 1
ATOM 1601 O O . LEU B 1 60 ? 5.559 19.906 0.266 1 92.38 60 LEU B O 1
ATOM 1605 N N . PRO B 1 61 ? 6.996 21.469 -0.228 1 92.62 61 PRO B N 1
ATOM 1606 C CA . PRO B 1 61 ? 6.07 22.531 0.154 1 92.62 61 PRO B CA 1
ATOM 1607 C C . PRO B 1 61 ? 4.797 22.547 -0.693 1 92.62 61 PRO B C 1
ATOM 1609 O O . PRO B 1 61 ? 3.777 23.094 -0.279 1 92.62 61 PRO B O 1
ATOM 1612 N N . ASP B 1 62 ? 4.824 21.969 -1.896 1 95.81 62 ASP B N 1
ATOM 1613 C CA . ASP B 1 62 ? 3.643 22 -2.754 1 95.81 62 ASP B CA 1
ATOM 1614 C C . ASP B 1 62 ? 2.953 20.641 -2.793 1 95.81 62 ASP B C 1
ATOM 1616 O O . ASP B 1 62 ? 2.174 20.359 -3.707 1 95.81 62 ASP B O 1
ATOM 1620 N N . LEU B 1 63 ? 3.309 19.812 -1.879 1 97.12 63 LEU B N 1
ATOM 1621 C CA . LEU B 1 63 ? 2.717 18.484 -1.802 1 97.12 63 LEU B CA 1
ATOM 1622 C C . LEU B 1 63 ? 1.195 18.562 -1.729 1 97.12 63 LEU B C 1
ATOM 1624 O O . LEU B 1 63 ? 0.649 19.328 -0.937 1 97.12 63 LEU B O 1
ATOM 1628 N N . HIS B 1 64 ? 0.531 17.844 -2.559 1 98.62 64 HIS B N 1
ATOM 1629 C CA . HIS B 1 64 ? -0.916 17.672 -2.51 1 98.62 64 HIS B CA 1
ATOM 1630 C C . HIS B 1 64 ? -1.32 16.281 -3.021 1 98.62 64 HIS B C 1
ATOM 1632 O O . HIS B 1 64 ? -0.462 15.469 -3.363 1 98.62 64 HIS B O 1
ATOM 1638 N N . GLY B 1 65 ? -2.625 16.062 -2.945 1 98.62 65 GLY B N 1
ATOM 1639 C CA . GLY B 1 65 ? -3.07 14.727 -3.314 1 98.62 65 GLY B CA 1
ATOM 1640 C C . GLY B 1 65 ? -4.422 14.711 -4 1 98.62 65 GLY B C 1
ATOM 1641 O O . GLY B 1 65 ? -5.191 15.672 -3.881 1 98.62 65 GLY B O 1
ATOM 1642 N N . GLU B 1 66 ? -4.68 13.664 -4.73 1 98.5 66 GLU B N 1
ATOM 1643 C CA . GLU B 1 66 ? -5.945 13.438 -5.422 1 98.5 66 GLU B CA 1
ATOM 1644 C C . GLU B 1 66 ? -6.488 12.039 -5.137 1 98.5 66 GLU B C 1
ATOM 1646 O O . GLU B 1 66 ? -5.812 11.047 -5.41 1 98.5 66 GLU B O 1
ATOM 1651 N N . VAL B 1 67 ? -7.703 11.992 -4.625 1 97.94 67 VAL B N 1
ATOM 1652 C CA . VAL B 1 67 ? -8.32 10.711 -4.285 1 97.94 67 VAL B CA 1
ATOM 1653 C C . VAL B 1 67 ? -8.812 10.023 -5.555 1 97.94 67 VAL B C 1
ATOM 1655 O O . VAL B 1 67 ? -9.469 10.656 -6.395 1 97.94 67 VAL B O 1
ATOM 1658 N N . ASP B 1 68 ? -8.516 8.812 -5.723 1 97.25 68 ASP B N 1
ATOM 1659 C CA . ASP B 1 68 ? -8.945 8.031 -6.875 1 97.25 68 ASP B CA 1
ATOM 1660 C C . ASP B 1 68 ? -10.195 7.219 -6.551 1 97.25 68 ASP B C 1
ATOM 1662 O O . ASP B 1 68 ? -11.188 7.277 -7.289 1 97.25 68 ASP B O 1
ATOM 1666 N N . ARG B 1 69 ? -10.188 6.48 -5.461 1 95.56 69 ARG B N 1
ATOM 1667 C CA . ARG B 1 69 ? -11.297 5.629 -5.035 1 95.56 69 ARG B CA 1
ATOM 1668 C C . ARG B 1 69 ? -11.164 5.258 -3.561 1 95.56 69 ARG B C 1
ATOM 1670 O O . ARG B 1 69 ? -10.109 5.473 -2.955 1 95.56 69 ARG B O 1
ATOM 1677 N N . TRP B 1 70 ? -12.211 4.785 -3.002 1 95.94 70 TRP B N 1
ATOM 1678 C CA . TRP B 1 70 ? -12.227 4.391 -1.597 1 95.94 70 TRP B CA 1
ATOM 1679 C C . TRP B 1 70 ? -13.344 3.391 -1.323 1 95.94 70 TRP B C 1
ATOM 1681 O O . TRP B 1 70 ? -14.234 3.205 -2.154 1 95.94 70 TRP B O 1
ATOM 1691 N N . SER B 1 71 ? -13.188 2.697 -0.265 1 94.56 71 SER B N 1
ATOM 1692 C CA . SER B 1 71 ? -14.219 1.79 0.233 1 94.56 71 SER B CA 1
ATOM 1693 C C . SER B 1 71 ? -14.25 1.772 1.757 1 94.56 71 SER B C 1
ATOM 1695 O O . SER B 1 71 ? -13.258 2.117 2.408 1 94.56 71 SER B O 1
ATOM 1697 N N . GLN B 1 72 ? -15.406 1.405 2.244 1 91.88 72 GLN B N 1
ATOM 1698 C CA . GLN B 1 72 ? -15.57 1.345 3.693 1 91.88 72 GLN B CA 1
ATOM 1699 C C . GLN B 1 72 ? -16.328 0.086 4.113 1 91.88 72 GLN B C 1
ATOM 1701 O O . GLN B 1 72 ? -17.281 -0.318 3.451 1 91.88 72 GLN B O 1
ATOM 1706 N N . ALA B 1 73 ? -15.859 -0.54 5.113 1 88.38 73 ALA B N 1
ATOM 1707 C CA . ALA B 1 73 ? -16.547 -1.604 5.832 1 88.38 73 ALA B CA 1
ATOM 1708 C C . ALA B 1 73 ? -16.516 -1.364 7.34 1 88.38 73 ALA B C 1
ATOM 1710 O O . ALA B 1 73 ? -15.453 -1.448 7.961 1 88.38 73 ALA B O 1
ATOM 1711 N N . GLY B 1 74 ? -17.734 -1.125 7.828 1 90.88 74 GLY B N 1
ATOM 1712 C CA . GLY B 1 74 ? -17.766 -0.748 9.234 1 90.88 74 GLY B CA 1
ATOM 1713 C C . GLY B 1 74 ? -16.922 0.482 9.531 1 90.88 74 GLY B C 1
ATOM 1714 O O . GLY B 1 74 ? -17.094 1.521 8.891 1 90.88 74 GLY B O 1
ATOM 1715 N N . ASP B 1 75 ? -16 0.354 10.469 1 93.94 75 ASP B N 1
ATOM 1716 C CA . ASP B 1 75 ? -15.195 1.487 10.914 1 93.94 75 ASP B CA 1
ATOM 1717 C C . ASP B 1 75 ? -13.867 1.547 10.164 1 93.94 75 ASP B C 1
ATOM 1719 O O . ASP B 1 75 ? -12.992 2.354 10.492 1 93.94 75 ASP B O 1
ATOM 1723 N N . VAL B 1 76 ? -13.719 0.726 9.203 1 94.88 76 VAL B N 1
ATOM 1724 C CA . VAL B 1 76 ? -12.477 0.683 8.43 1 94.88 76 VAL B CA 1
ATOM 1725 C C . VAL B 1 76 ? -12.695 1.342 7.07 1 94.88 76 VAL B C 1
ATOM 1727 O O . VAL B 1 76 ? -13.664 1.038 6.375 1 94.88 76 VAL B O 1
ATOM 1730 N N . VAL B 1 77 ? -11.859 2.25 6.719 1 96.44 77 VAL B N 1
ATOM 1731 C CA . VAL B 1 77 ? -11.938 2.945 5.438 1 96.44 77 VAL B CA 1
ATOM 1732 C C . VAL B 1 77 ? -10.617 2.795 4.691 1 96.44 77 VAL B C 1
ATOM 1734 O O . VAL B 1 77 ? -9.547 3.027 5.258 1 96.44 77 VAL B O 1
ATOM 1737 N N . PHE B 1 78 ? -10.656 2.318 3.463 1 98.06 78 PHE B N 1
ATOM 1738 C CA . PHE B 1 78 ? -9.523 2.357 2.545 1 98.06 78 PHE B CA 1
ATOM 1739 C C . PHE B 1 78 ? -9.664 3.512 1.561 1 98.06 78 PHE B C 1
ATOM 1741 O O . PHE B 1 78 ? -10.719 3.686 0.943 1 98.06 78 PHE B O 1
ATOM 1748 N N . ILE B 1 79 ? -8.625 4.312 1.41 1 98 79 ILE B N 1
ATOM 1749 C CA . ILE B 1 79 ? -8.609 5.391 0.427 1 98 79 ILE B CA 1
ATOM 1750 C C . ILE B 1 79 ? -7.395 5.246 -0.482 1 98 79 ILE B C 1
ATOM 1752 O O . ILE B 1 79 ? -6.254 5.246 -0.009 1 98 79 ILE B O 1
ATOM 1756 N N . GLU B 1 80 ? -7.609 5.012 -1.702 1 98.69 80 GLU B N 1
ATOM 1757 C CA . GLU B 1 80 ? -6.578 5.031 -2.732 1 98.69 80 GLU B CA 1
ATOM 1758 C C . GLU B 1 80 ? -6.457 6.418 -3.363 1 98.69 80 GLU B C 1
ATOM 1760 O O . GLU B 1 80 ? -7.449 6.984 -3.82 1 98.69 80 GLU B O 1
ATOM 1765 N N . PHE B 1 81 ? -5.238 6.949 -3.352 1 98.56 81 PHE B N 1
ATOM 1766 C CA . PHE B 1 81 ? -5.023 8.297 -3.859 1 98.56 81 PHE B CA 1
ATOM 1767 C C . PHE B 1 81 ? -3.602 8.461 -4.383 1 98.56 81 PHE B C 1
ATOM 1769 O O . PHE B 1 81 ? -2.783 7.547 -4.262 1 98.56 81 PHE B O 1
ATOM 1776 N N . ARG B 1 82 ? -3.365 9.594 -5.027 1 98.56 82 ARG B N 1
ATOM 1777 C CA . ARG B 1 82 ? -2.053 9.961 -5.551 1 98.56 82 ARG B CA 1
ATOM 1778 C C . ARG B 1 82 ? -1.508 11.195 -4.848 1 98.56 82 ARG B C 1
ATOM 1780 O O . ARG B 1 82 ? -2.227 12.18 -4.672 1 98.56 82 ARG B O 1
ATOM 1787 N N . LEU B 1 83 ? -0.296 11.078 -4.449 1 98.38 83 LEU B N 1
ATOM 1788 C CA . LEU B 1 83 ? 0.424 12.25 -3.951 1 98.38 83 LEU B CA 1
ATOM 1789 C C . LEU B 1 83 ? 1.279 12.867 -5.051 1 98.38 83 LEU B C 1
ATOM 1791 O O . LEU B 1 83 ? 1.86 12.156 -5.867 1 98.38 83 LEU B O 1
ATOM 1795 N N . ILE B 1 84 ? 1.328 14.125 -5.113 1 98.12 84 ILE B N 1
ATOM 1796 C CA . ILE B 1 84 ? 2.018 14.891 -6.148 1 98.12 84 ILE B CA 1
ATOM 1797 C C . ILE B 1 84 ? 2.873 15.977 -5.504 1 98.12 84 ILE B C 1
ATOM 1799 O O . ILE B 1 84 ? 2.418 16.688 -4.598 1 98.12 84 ILE B O 1
ATOM 1803 N N . ALA B 1 85 ? 4.082 16.094 -5.898 1 96.5 85 ALA B N 1
ATOM 1804 C CA . ALA B 1 85 ? 4.973 17.141 -5.398 1 96.5 85 ALA B CA 1
ATOM 1805 C C . ALA B 1 85 ? 6.066 17.453 -6.414 1 96.5 85 ALA B C 1
ATOM 1807 O O . ALA B 1 85 ? 6.355 16.656 -7.301 1 96.5 85 ALA B O 1
ATOM 1808 N N . ARG B 1 86 ? 6.578 18.547 -6.277 1 93.25 86 ARG B N 1
ATOM 1809 C CA . ARG B 1 86 ? 7.738 18.938 -7.074 1 93.25 86 ARG B CA 1
ATOM 1810 C C . ARG B 1 86 ? 9.039 18.641 -6.332 1 93.25 86 ARG B C 1
ATOM 1812 O O . ARG B 1 86 ? 9.172 18.953 -5.148 1 93.25 86 ARG B O 1
ATOM 1819 N N . LEU B 1 87 ? 9.906 17.969 -6.98 1 88.19 87 LEU B N 1
ATOM 1820 C CA . LEU B 1 87 ? 11.273 17.734 -6.52 1 88.19 87 LEU B CA 1
ATOM 1821 C C . LEU B 1 87 ? 12.281 18.328 -7.5 1 88.19 87 LEU B C 1
ATOM 1823 O O . LEU B 1 87 ? 12.531 17.75 -8.562 1 88.19 87 LEU B O 1
ATOM 1827 N N . GLY B 1 88 ? 12.93 19.469 -7.066 1 83.19 88 GLY B N 1
ATOM 1828 C CA . GLY B 1 88 ? 13.711 20.188 -8.055 1 83.19 88 GLY B CA 1
ATOM 1829 C C . GLY B 1 88 ? 12.891 20.656 -9.242 1 83.19 88 GLY B C 1
ATOM 1830 O O . GLY B 1 88 ? 11.883 21.344 -9.07 1 83.19 88 GLY B O 1
ATOM 1831 N N . SER B 1 89 ? 13.312 20.219 -10.383 1 86.62 89 SER B N 1
ATOM 1832 C CA . SER B 1 89 ? 12.609 20.641 -11.586 1 86.62 89 SER B CA 1
ATOM 1833 C C . SER B 1 89 ? 11.617 19.578 -12.055 1 86.62 89 SER B C 1
ATOM 1835 O O . SER B 1 89 ? 10.906 19.781 -13.039 1 86.62 89 SER B O 1
ATOM 1837 N N . GLU B 1 90 ? 11.508 18.562 -11.266 1 91.38 90 GLU B N 1
ATOM 1838 C CA . GLU B 1 90 ? 10.656 17.469 -11.68 1 91.38 90 GLU B CA 1
ATOM 1839 C C . GLU B 1 90 ? 9.406 17.375 -10.805 1 91.38 90 GLU B C 1
ATOM 1841 O O . GLU B 1 90 ? 9.461 17.656 -9.609 1 91.38 90 GLU B O 1
ATOM 1846 N N . VAL B 1 91 ? 8.305 17.047 -11.453 1 94.88 91 VAL B N 1
ATOM 1847 C CA . VAL B 1 91 ? 7.102 16.688 -10.711 1 94.88 91 VAL B CA 1
ATOM 1848 C C . VAL B 1 91 ? 7.039 15.172 -10.516 1 94.88 91 VAL B C 1
ATOM 1850 O O . VAL B 1 91 ? 7.145 14.414 -11.477 1 94.88 91 VAL B O 1
ATOM 1853 N N . VAL B 1 92 ? 6.891 14.805 -9.281 1 94.5 92 VAL B N 1
ATOM 1854 C CA . VAL B 1 92 ? 6.828 13.391 -8.945 1 94.5 92 VAL B CA 1
ATOM 1855 C C . VAL B 1 92 ? 5.434 13.039 -8.43 1 94.5 92 VAL B C 1
ATOM 1857 O O . VAL B 1 92 ? 4.82 13.828 -7.699 1 94.5 92 VAL B O 1
ATOM 1860 N N . GLU B 1 93 ? 4.941 11.969 -8.898 1 96.94 93 GLU B N 1
ATOM 1861 C CA . GLU B 1 93 ? 3.664 11.406 -8.469 1 96.94 93 GLU B CA 1
ATOM 1862 C C . GLU B 1 93 ? 3.824 9.953 -8.016 1 96.94 93 GLU B C 1
ATOM 1864 O O . GLU B 1 93 ? 4.539 9.18 -8.656 1 96.94 93 GLU B O 1
ATOM 1869 N N . TRP B 1 94 ? 3.207 9.617 -6.898 1 96.69 94 TRP B N 1
ATOM 1870 C CA . 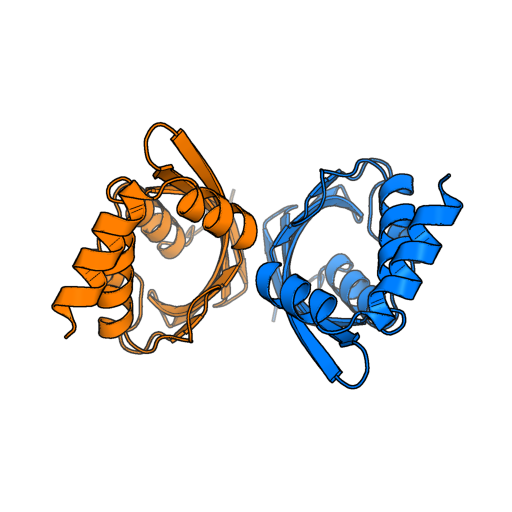TRP B 1 94 ? 3.268 8.227 -6.465 1 96.69 94 TRP B CA 1
ATOM 1871 C C . TRP B 1 94 ? 1.949 7.793 -5.828 1 96.69 94 TRP B C 1
ATOM 1873 O O . TRP B 1 94 ? 1.282 8.594 -5.168 1 96.69 94 TRP B O 1
ATOM 1883 N N . PRO B 1 95 ? 1.512 6.625 -6.098 1 98 95 PRO B N 1
ATOM 1884 C CA . PRO B 1 95 ? 0.254 6.117 -5.543 1 98 95 PRO B CA 1
ATOM 1885 C C . PRO B 1 95 ? 0.387 5.68 -4.086 1 98 95 PRO B C 1
ATOM 1887 O O . PRO B 1 95 ? 1.447 5.199 -3.676 1 98 95 PRO B O 1
ATOM 1890 N N . VAL B 1 96 ? -0.699 5.828 -3.309 1 98.56 96 VAL B N 1
ATOM 1891 C CA . VAL B 1 96 ? -0.764 5.5 -1.888 1 98.56 96 VAL B CA 1
ATOM 1892 C C . VAL B 1 96 ? -2.125 4.891 -1.561 1 98.56 96 VAL B C 1
ATOM 1894 O O . VAL B 1 96 ? -3.146 5.293 -2.123 1 98.56 96 VAL B O 1
ATOM 1897 N N . VAL B 1 97 ? -2.158 3.955 -0.691 1 98.81 97 VAL B N 1
ATOM 1898 C CA . VAL B 1 97 ? -3.393 3.594 -0.001 1 98.81 97 VAL B CA 1
ATOM 1899 C C . VAL B 1 97 ? -3.246 3.869 1.494 1 98.81 97 VAL B C 1
ATOM 1901 O O . VAL B 1 97 ? -2.283 3.428 2.123 1 98.81 97 VAL B O 1
ATOM 1904 N N . ASP B 1 98 ? -4.152 4.594 2.051 1 98.75 98 ASP B N 1
ATOM 1905 C CA . ASP B 1 98 ? -4.297 4.711 3.498 1 98.75 98 ASP B CA 1
ATOM 1906 C C . ASP B 1 98 ? -5.457 3.854 4.004 1 98.75 98 ASP B C 1
ATOM 1908 O O . ASP B 1 98 ? -6.551 3.885 3.441 1 98.75 98 ASP B O 1
ATOM 1912 N N . ARG B 1 99 ? -5.184 3.072 4.957 1 98.69 99 ARG B N 1
ATOM 1913 C CA . ARG B 1 99 ? -6.23 2.393 5.719 1 98.69 99 ARG B CA 1
ATOM 1914 C C . ARG B 1 99 ? -6.465 3.082 7.059 1 98.69 99 ARG B C 1
ATOM 1916 O O . ARG B 1 99 ? -5.551 3.191 7.879 1 98.69 99 ARG B O 1
ATOM 1923 N N . PHE B 1 100 ? -7.738 3.434 7.324 1 98.19 100 PHE B N 1
ATOM 1924 C CA . PHE B 1 100 ? -8.094 4.113 8.562 1 98.19 100 PHE B CA 1
ATOM 1925 C C . PHE B 1 100 ? -9.016 3.246 9.414 1 98.19 100 PHE B C 1
ATOM 1927 O O . PHE B 1 100 ? -9.875 2.537 8.883 1 98.19 100 PHE B O 1
ATOM 1934 N N . LEU B 1 101 ? -8.797 3.301 10.664 1 97.81 101 LEU B N 1
ATOM 1935 C CA . LEU B 1 101 ? -9.797 2.891 11.648 1 97.81 101 LEU B CA 1
ATOM 1936 C C . LEU B 1 101 ? -10.461 4.105 12.289 1 97.81 101 LEU B C 1
ATOM 1938 O O . LEU B 1 101 ? -9.781 4.938 12.891 1 97.81 101 LEU B O 1
ATOM 1942 N N . LEU B 1 102 ? -11.758 4.18 12.18 1 96.94 102 LEU B N 1
ATOM 1943 C CA . LEU B 1 102 ? -12.477 5.363 12.641 1 96.94 102 LEU B CA 1
ATOM 1944 C C . LEU B 1 102 ? -13.133 5.109 14 1 96.94 102 LEU B C 1
ATOM 1946 O O . LEU B 1 102 ? -13.57 3.99 14.281 1 96.94 102 LEU B O 1
ATOM 1950 N N . ARG B 1 103 ? -13.164 6.02 14.812 1 97 103 ARG B N 1
ATOM 1951 C CA . ARG B 1 103 ? -14.008 6.168 15.984 1 97 103 ARG B CA 1
ATOM 1952 C C . ARG B 1 103 ? -14.82 7.457 15.922 1 97 103 ARG B C 1
ATOM 1954 O O . ARG B 1 103 ? -14.273 8.547 16.078 1 97 103 ARG B O 1
ATOM 1961 N N . GLY B 1 104 ? -16.141 7.23 15.68 1 93.88 104 GLY B N 1
ATOM 1962 C CA . GLY B 1 104 ? -16.906 8.414 15.32 1 93.88 104 GLY B CA 1
ATOM 1963 C C . GLY B 1 104 ? -16.484 9.016 13.984 1 93.88 104 GLY B C 1
ATOM 1964 O O . GLY B 1 104 ? -16.438 8.312 12.969 1 93.88 104 GLY B O 1
ATOM 1965 N N . ASP B 1 105 ? -16.125 10.281 14.008 1 94.06 105 ASP B N 1
ATOM 1966 C CA . ASP B 1 105 ? -15.805 10.945 12.75 1 94.06 105 ASP B CA 1
ATOM 1967 C C . ASP B 1 105 ? -14.297 11.133 12.594 1 94.06 105 ASP B C 1
ATOM 1969 O O . ASP B 1 105 ? -13.844 11.781 11.648 1 94.06 105 ASP B O 1
ATOM 1973 N N . LYS B 1 106 ? -13.562 10.555 13.484 1 97.62 106 LYS B N 1
ATOM 1974 C CA . LYS B 1 106 ? -12.117 10.75 13.453 1 97.62 106 LYS B CA 1
ATOM 1975 C C . LYS B 1 106 ? -11.383 9.414 13.375 1 97.62 106 LYS B C 1
ATOM 1977 O O . LYS B 1 106 ? -11.906 8.391 13.828 1 97.62 106 LYS B O 1
ATOM 1982 N N . ALA B 1 107 ? -10.195 9.453 12.836 1 98.31 107 ALA B N 1
ATOM 1983 C CA . ALA B 1 107 ? -9.375 8.25 12.727 1 98.31 107 ALA B CA 1
ATOM 1984 C C . ALA B 1 107 ? -8.562 8.016 14 1 98.31 107 ALA B C 1
ATOM 1986 O O . ALA B 1 107 ? -7.898 8.93 14.5 1 98.31 107 ALA B O 1
ATOM 1987 N N . VAL B 1 108 ? -8.57 6.844 14.492 1 98.5 108 VAL B N 1
ATOM 1988 C CA . VAL B 1 108 ? -7.77 6.473 15.648 1 98.5 108 VAL B CA 1
ATOM 1989 C C . VAL B 1 108 ? -6.535 5.699 15.203 1 98.5 108 VAL B C 1
ATOM 1991 O O . VAL B 1 108 ? -5.609 5.477 15.984 1 98.5 108 VAL B O 1
ATOM 1994 N N . GLU B 1 109 ? -6.52 5.312 13.945 1 98.69 109 GLU B N 1
ATOM 1995 C CA . GLU B 1 109 ? -5.375 4.645 13.328 1 98.69 109 GLU B CA 1
ATOM 1996 C C . GLU B 1 109 ? -5.305 4.93 11.828 1 98.69 109 GLU B C 1
ATOM 1998 O O . GLU B 1 109 ? -6.328 4.926 11.148 1 98.69 109 GLU B O 1
ATOM 2003 N N . ARG B 1 110 ? -4.168 5.148 11.344 1 98.62 110 ARG B N 1
ATOM 2004 C CA . ARG B 1 110 ? -3.891 5.199 9.906 1 98.62 110 ARG B CA 1
ATOM 2005 C C . ARG B 1 110 ? -2.658 4.371 9.562 1 98.62 110 ARG B C 1
ATOM 2007 O O . ARG B 1 110 ? -1.598 4.539 10.164 1 98.62 110 ARG B O 1
ATOM 2014 N N . VAL B 1 111 ? -2.787 3.473 8.68 1 98.56 111 VAL B N 1
ATOM 2015 C CA . VAL B 1 111 ? -1.659 2.779 8.062 1 98.56 111 VAL B CA 1
ATOM 2016 C C . VAL B 1 111 ? -1.548 3.176 6.594 1 98.56 111 VAL B C 1
ATOM 2018 O O . VAL B 1 111 ? -2.506 3.029 5.828 1 98.56 111 VAL B O 1
ATOM 2021 N N . SER B 1 112 ? -0.405 3.695 6.234 1 98.56 112 SER B N 1
ATOM 2022 C CA . SER B 1 112 ? -0.172 4.125 4.859 1 98.56 112 SER B CA 1
ATOM 2023 C C . SER B 1 112 ? 0.672 3.107 4.098 1 98.56 112 SER B C 1
ATOM 2025 O O . SER B 1 112 ? 1.685 2.627 4.609 1 98.56 112 SER B O 1
ATOM 2027 N N . TYR B 1 113 ? 0.27 2.777 2.912 1 98.56 113 TYR B N 1
ATOM 2028 C CA . TYR B 1 113 ? 0.976 1.858 2.027 1 98.56 113 TYR B CA 1
ATOM 2029 C C . TYR B 1 113 ? 1.434 2.566 0.758 1 98.56 113 TYR B C 1
ATOM 2031 O O . TYR B 1 113 ? 0.61 3.047 -0.023 1 98.56 113 TYR B O 1
ATOM 2039 N N . PHE B 1 114 ? 2.682 2.559 0.469 1 98 114 PHE B N 1
ATOM 2040 C CA . PHE B 1 114 ? 3.295 3.062 -0.754 1 98 114 PHE B CA 1
ATOM 2041 C C . PHE B 1 114 ? 4.719 2.535 -0.903 1 98 114 PHE B C 1
ATOM 2043 O O . PHE B 1 114 ? 5.324 2.084 0.071 1 98 114 PHE B O 1
ATOM 2050 N N . ASP B 1 115 ? 5.211 2.549 -2.111 1 96.88 115 ASP B N 1
ATOM 2051 C CA . ASP B 1 115 ? 6.586 2.133 -2.375 1 96.88 115 ASP B CA 1
ATOM 2052 C C . ASP B 1 115 ? 7.562 3.283 -2.135 1 96.88 115 ASP B C 1
ATOM 2054 O O . ASP B 1 115 ? 7.57 4.266 -2.881 1 96.88 115 ASP B O 1
ATOM 2058 N N . SER B 1 116 ? 8.406 3.117 -1.157 1 95.38 116 SER B N 1
ATOM 2059 C CA . SER B 1 116 ? 9.273 4.223 -0.765 1 95.38 116 SER B CA 1
ATOM 2060 C C . SER B 1 116 ? 10.555 4.242 -1.595 1 95.38 116 SER B C 1
ATOM 2062 O O . SER B 1 116 ? 11.227 5.27 -1.678 1 95.38 116 SER B O 1
ATOM 2064 N N . LEU B 1 117 ? 10.883 3.195 -2.244 1 93.38 117 LEU B N 1
ATOM 2065 C CA . LEU B 1 117 ? 12.18 3.037 -2.893 1 93.38 117 LEU B CA 1
ATOM 2066 C C . LEU B 1 117 ? 12.367 4.066 -4.004 1 93.38 117 LEU B C 1
ATOM 2068 O O . LEU B 1 117 ? 13.336 4.824 -4 1 93.38 117 LEU B O 1
ATOM 2072 N N . PRO B 1 118 ? 11.414 4.184 -4.941 1 90.94 118 PRO B N 1
ATOM 2073 C CA . PRO B 1 118 ? 11.617 5.18 -5.992 1 90.94 118 PRO B CA 1
ATOM 2074 C C . PRO B 1 118 ? 11.719 6.602 -5.445 1 90.94 118 PRO B C 1
ATOM 2076 O O . PRO B 1 118 ? 12.406 7.445 -6.027 1 90.94 118 PRO B O 1
ATOM 2079 N N . LEU B 1 119 ? 10.969 6.922 -4.387 1 88.69 119 LEU B N 1
ATOM 2080 C CA . LEU B 1 119 ? 11 8.25 -3.781 1 88.69 119 LEU B CA 1
ATOM 2081 C C . LEU B 1 119 ? 12.375 8.555 -3.209 1 88.69 119 LEU B C 1
ATOM 2083 O O . LEU B 1 119 ? 12.906 9.648 -3.4 1 88.69 119 LEU B O 1
ATOM 2087 N N . LEU B 1 120 ? 12.953 7.598 -2.523 1 88.5 120 LEU B N 1
ATOM 2088 C CA . LEU B 1 120 ? 14.281 7.773 -1.941 1 88.5 120 LEU B CA 1
ATOM 2089 C C . LEU B 1 120 ? 15.328 7.957 -3.031 1 88.5 120 LEU B C 1
ATOM 2091 O O . LEU B 1 120 ? 16.219 8.789 -2.9 1 88.5 120 LEU B O 1
ATOM 2095 N N . ILE B 1 121 ? 15.219 7.227 -4.07 1 88.81 121 ILE B N 1
ATOM 2096 C CA . ILE B 1 121 ? 16.141 7.32 -5.195 1 88.81 121 ILE B CA 1
ATOM 2097 C C . ILE B 1 121 ? 16.062 8.711 -5.812 1 88.81 121 ILE B C 1
ATOM 2099 O O . ILE B 1 121 ? 17.094 9.312 -6.148 1 88.81 121 ILE B O 1
ATOM 2103 N N . LYS B 1 122 ? 14.852 9.227 -5.965 1 87.31 122 LYS B N 1
ATOM 2104 C CA . LYS B 1 122 ? 14.664 10.562 -6.527 1 87.31 122 LYS B CA 1
ATOM 2105 C C . LYS B 1 122 ? 15.234 11.625 -5.602 1 87.31 122 LYS B C 1
ATOM 2107 O O . LYS B 1 122 ? 15.82 12.609 -6.066 1 87.31 122 LYS B O 1
ATOM 2112 N N . VAL B 1 123 ? 15.102 11.508 -4.328 1 83.56 123 VAL B N 1
ATOM 2113 C CA . VAL B 1 123 ? 15.594 12.469 -3.35 1 83.56 123 VAL B CA 1
ATOM 2114 C C . VAL B 1 123 ? 17.125 12.484 -3.363 1 83.56 123 VAL B C 1
ATOM 2116 O O . VAL B 1 123 ? 17.734 13.547 -3.312 1 83.56 123 VAL B O 1
ATOM 2119 N N . VAL B 1 124 ? 17.766 11.336 -3.451 1 83.75 124 VAL B N 1
ATOM 2120 C CA . VAL B 1 124 ? 19.219 11.211 -3.465 1 83.75 124 VAL B CA 1
ATOM 2121 C C . VAL B 1 124 ? 19.781 11.883 -4.719 1 83.75 124 VAL B C 1
ATOM 2123 O O . VAL B 1 124 ? 20.859 12.469 -4.684 1 83.75 124 VAL B O 1
ATOM 2126 N N . LYS B 1 125 ? 19.047 11.844 -5.707 1 84.06 125 LYS B N 1
ATOM 2127 C CA . LYS B 1 125 ? 19.484 12.414 -6.977 1 84.06 125 LYS B CA 1
ATOM 2128 C C . LYS B 1 125 ? 19.328 13.93 -6.977 1 84.06 125 LYS B C 1
ATOM 2130 O O . LYS B 1 125 ? 19.844 14.617 -7.867 1 84.06 125 LYS B O 1
ATOM 2135 N N . HIS B 1 126 ? 18.625 14.469 -6.055 1 79.19 126 HIS B N 1
ATOM 2136 C CA . HIS B 1 126 ? 18.375 15.906 -5.953 1 79.19 126 HIS B CA 1
ATOM 2137 C C . HIS B 1 126 ? 18.875 16.453 -4.617 1 79.19 126 HIS B C 1
ATOM 2139 O O . HIS B 1 126 ? 18.062 16.812 -3.752 1 79.19 126 HIS B O 1
ATOM 2145 N N . PRO B 1 127 ? 20.141 16.562 -4.547 1 66.69 127 PRO B N 1
ATOM 2146 C CA . PRO B 1 127 ? 20.75 16.922 -3.262 1 66.69 127 PRO B CA 1
ATOM 2147 C C . PRO B 1 127 ? 20.266 18.266 -2.725 1 66.69 127 PRO B C 1
ATOM 2149 O O . PRO B 1 127 ? 20.328 18.516 -1.519 1 66.69 127 PRO B O 1
ATOM 2152 N N . SER B 1 128 ? 19.969 19.188 -3.623 1 61.78 128 SER B N 1
ATOM 2153 C CA . SER B 1 128 ? 19.438 20.453 -3.123 1 61.78 128 SER B CA 1
ATOM 2154 C C . SER B 1 128 ? 18.281 20.234 -2.17 1 61.78 128 SER B C 1
ATOM 2156 O O . SER B 1 128 ? 18 21.078 -1.303 1 61.78 128 SER B O 1
ATOM 2158 N N . ALA B 1 129 ? 17.625 19.172 -2.332 1 56.38 129 ALA B N 1
ATOM 2159 C CA . ALA B 1 129 ? 16.531 18.812 -1.439 1 56.38 129 ALA B CA 1
ATOM 2160 C C . ALA B 1 129 ? 17.047 18.516 -0.032 1 56.38 129 ALA B C 1
ATOM 2162 O O . ALA B 1 129 ? 16.297 18.656 0.945 1 56.38 129 ALA B O 1
ATOM 2163 N N . TRP B 1 130 ? 18.266 18.062 -0.065 1 58.19 130 TRP B N 1
ATOM 2164 C CA . TRP B 1 130 ? 18.906 17.719 1.198 1 58.19 130 TRP B CA 1
ATOM 2165 C C . TRP B 1 130 ? 19.094 18.953 2.074 1 58.19 130 TRP B C 1
ATOM 2167 O O . TRP B 1 130 ? 19.047 18.859 3.305 1 58.19 130 TRP B O 1
ATOM 2177 N N . ARG B 1 131 ? 19.328 19.969 1.37 1 54.84 131 ARG B N 1
ATOM 2178 C CA . ARG B 1 131 ? 19.562 21.188 2.141 1 54.84 131 ARG B CA 1
ATOM 2179 C C . ARG B 1 131 ? 18.359 21.547 3 1 54.84 131 ARG B C 1
ATOM 2181 O O . ARG B 1 131 ? 18.5 21.969 4.145 1 54.84 131 ARG B O 1
ATOM 2188 N N . GLY B 1 132 ? 17.234 21.391 2.439 1 51.19 132 GLY B N 1
ATOM 2189 C CA . GLY B 1 132 ? 16.047 21.672 3.242 1 51.19 132 GLY B CA 1
ATOM 2190 C C . GLY B 1 132 ? 15.859 20.688 4.379 1 51.19 132 GLY B C 1
ATOM 2191 O O . GLY B 1 132 ? 15.453 21.062 5.48 1 51.19 132 GLY B O 1
ATOM 2192 N N . TRP B 1 133 ? 16.234 19.422 3.973 1 52.41 133 TRP B N 1
ATOM 2193 C CA . TRP B 1 133 ? 16.125 18.375 4.98 1 52.41 133 TRP B CA 1
ATOM 2194 C C . TRP B 1 133 ? 17.094 18.609 6.129 1 52.41 133 TRP B C 1
ATOM 2196 O O . TRP B 1 133 ? 16.75 18.453 7.297 1 52.41 133 TRP B O 1
ATOM 2206 N N . LEU B 1 134 ? 18.328 18.969 5.812 1 50.66 134 LEU B N 1
ATOM 2207 C CA . LEU B 1 134 ? 19.344 19.266 6.805 1 50.66 134 LEU B CA 1
ATOM 2208 C C . LEU B 1 134 ? 18.938 20.438 7.688 1 50.66 134 LEU B C 1
ATOM 2210 O O . LEU B 1 134 ? 19.172 20.438 8.898 1 50.66 134 LEU B O 1
ATOM 2214 N N . THR B 1 135 ? 18.391 21.391 7.082 1 50.88 135 THR B N 1
ATOM 2215 C CA . THR B 1 135 ? 17.969 22.516 7.895 1 50.88 135 THR B CA 1
ATOM 2216 C C . THR B 1 135 ? 16.844 22.125 8.844 1 50.88 135 THR B C 1
ATOM 2218 O O . THR B 1 135 ? 16.781 22.625 9.969 1 50.88 135 THR B O 1
ATOM 2221 N N . THR B 1 136 ? 16.094 21.156 8.43 1 48.41 136 THR B N 1
ATOM 2222 C CA . THR B 1 136 ? 15.008 20.688 9.289 1 48.41 136 THR B CA 1
ATOM 2223 C C . THR B 1 136 ? 15.555 19.844 10.445 1 48.41 136 THR B C 1
ATOM 2225 O O . THR B 1 136 ? 15.047 19.922 11.562 1 48.41 136 THR B O 1
ATOM 2228 N N . MET B 1 137 ? 16.5 18.984 10.164 1 46.16 137 MET B N 1
ATOM 2229 C CA . MET B 1 137 ? 17.141 18.188 11.203 1 46.16 137 MET B CA 1
ATOM 2230 C C . MET B 1 137 ? 17.922 19.062 12.164 1 46.16 137 MET B C 1
ATOM 2232 O O . MET B 1 137 ? 18.016 18.766 13.359 1 46.16 137 MET B O 1
ATOM 2236 N N . ARG B 1 138 ? 18.562 20.125 11.797 1 45.31 138 ARG B N 1
ATOM 2237 C CA . ARG B 1 138 ? 19.344 21 12.656 1 45.31 138 ARG B CA 1
ATOM 2238 C C . ARG B 1 138 ? 18.453 21.719 13.664 1 45.31 138 ARG B C 1
ATOM 2240 O O . ARG B 1 138 ? 18.875 21.984 14.789 1 45.31 138 ARG B O 1
ATOM 2247 N N . SER B 1 139 ? 17.328 22.141 13.375 1 41 139 SER B N 1
ATOM 2248 C CA . SER B 1 139 ? 16.562 22.859 14.383 1 41 139 SER B CA 1
ATOM 2249 C C . SER B 1 139 ? 16.078 21.922 15.484 1 41 139 SER B C 1
ATOM 2251 O O . SER B 1 139 ? 15.586 22.375 16.516 1 41 139 SER B O 1
ATOM 2253 N N . ARG B 1 140 ? 16.156 20.672 15.469 1 39.75 140 ARG B N 1
ATOM 2254 C CA . ARG B 1 140 ? 15.82 19.766 16.562 1 39.75 140 ARG B CA 1
ATOM 2255 C C . ARG B 1 140 ? 17.031 19.484 17.438 1 39.75 140 ARG B C 1
ATOM 2257 O O . ARG B 1 140 ? 16.922 18.812 18.469 1 39.75 140 ARG B O 1
ATOM 2264 N N . ALA B 1 141 ? 18.328 20.031 17 1 28.38 141 ALA B N 1
ATOM 2265 C CA . ALA B 1 141 ? 19.406 19.906 17.984 1 28.38 141 ALA B CA 1
ATOM 2266 C C . ALA B 1 141 ? 19.484 21.141 18.875 1 28.38 141 ALA B C 1
ATOM 2268 O O . ALA B 1 141 ? 19.328 22.266 18.406 1 28.38 141 ALA B O 1
#

Nearest PDB structures (foldseek):
  5jpu-assembly1_B  TM=8.484E-01  e=3.203E-07  Rhodococcus erythropolis
  6hnm-assembly1_A  TM=8.585E-01  e=4.959E-07  Streptomyces antibioticus
  3k0z-assembly1_B  TM=8.053E-01  e=1.715E-07  Bacillus cereus ATCC 10987
  6w40-assembly1_B  TM=7.391E-01  e=1.959E-06  synthetic construct
  2k54-assembly1_A  TM=8.099E-01  e=6.884E-05  Agrobacterium fabrum str. C58

Secondary structure (DSSP, 8-state):
----S--HHHHHHHHHHHS--GGGGGGTEEEEEEEEETTEEEEESHHHHHHHHHHHHHH-TT-EEEEEEEEEETTEEEEEEEEEEEETTEEEEEEEEEEEEEETTEEEEEEEE---HHHHHHHHT-THHHHHHHHHHHTT-/---TT--HHHHHHHHHHHS--GGGGGGTEEEEEEEEETTEEEEESHHHHHHHHHHHHHH-TT-EEEEEEEEEETTEEEEEEEEEEEETTEEEEEEEEEEEEEETTEEEEEEEE---HHHHHHHHT-THHHHHHHHHHHTT-